Protein AF-A0A2E2U681-F1 (afdb_monomer)

Radius of gyration: 22.53 Å; Cα contacts (8 Å, |Δi|>4): 276; chains: 1; bounding box: 65×37×67 Å

Sequence (238 aa):
MAIYLSDAKTADFWTRFKYRFYPAAYVCDSIKSRITDKLESNWSLHCPHTTFLLARINGEDELLKVLENQGSQDPYTELRNLDLMRYRKILYSRVFDSIIKLITVADQDTLESLKEVKLNYKTSRLGVLVQSDGQALRTIRDKIYLVKVQRLHHRATVALKDLGKEPQFNSSIKGKFSAPINIDEELWNKTLETERSKLVQINLKRFIGELKDKTSQARTLLKVKEYTKTDTPPGTSL

pLDDT: mean 80.97, std 15.07, range [33.97, 95.19]

Solvent-accessible surface area (backbone atoms only — not comparable to full-atom values): 13399 Å² total; per-residue (Å²): 144,73,76,74,80,76,41,74,75,43,50,59,51,47,57,63,44,67,79,60,74,64,58,74,77,41,39,27,57,56,48,45,74,67,30,58,88,77,49,62,89,52,54,46,78,43,57,93,39,32,37,27,38,35,41,38,31,56,39,49,67,57,54,37,54,53,35,44,76,71,68,44,91,52,30,69,62,48,61,72,70,45,53,69,68,62,46,46,54,54,51,56,50,49,52,49,52,48,52,53,50,52,59,67,64,45,57,67,75,56,41,43,64,22,71,34,34,34,40,38,40,36,44,91,73,48,31,40,39,36,40,35,31,14,57,39,50,48,51,53,45,44,63,29,65,61,71,59,62,68,62,42,55,53,50,30,52,51,55,34,42,78,70,73,43,80,75,44,66,62,77,90,53,73,90,60,99,64,78,38,77,82,48,57,66,68,60,49,52,54,38,42,53,52,44,46,53,52,49,30,53,52,30,42,55,50,51,55,50,37,48,69,39,89,86,35,71,58,39,74,43,50,45,75,47,78,39,40,81,90,50,74,62,93,83,74,81,129

Foldseek 3Di:
DPPQVPDPVSVVVVVVCVLPPPPLQALQVVQCVQCVVVDDPQWDWDPPGSQEIEIEGACAVVQLVVCVVVVDPCSPVCLVVPDPVRNVVVQVVVLVVVLVSSLVRGDLSSLQSRQKYWYWHDYQWKIKIKIAGSVLSSVLCCLQQVDDLVVLLVQLCVVCVVVVNNFADDPVPPPDSDGGPPDDPVSSVVSSVVSSVVSSVVSVVVLVVLCVDPPHPNVVRIDMDMDGPVCDDPPPDD

Secondary structure (DSSP, 8-state):
--GGGS-HHHHHHHHHHHTT-S-TTSHHHHHHHHHGGGS-TTEEEEEEETTEEEEEEE-HHHHHHHHHHTT-S-HHHHHHH--HHHHHHHHHHHHHHHHHHHHHHS-HHHHHT-SEEEEEEE-SSEEEEEEE-HHHHHHHHHHHH---HHHHHHHHHHHHHHTT------TTSTT-----TTS-HHHHHHHHHHHHHHHHHHHHHHHHHHHH-TT-GGGGG-EEEEEETTSPPTT---

Mean predicted aligned error: 10.73 Å

Structure (mmCIF, N/CA/C/O backbone):
data_AF-A0A2E2U681-F1
#
_entry.id   AF-A0A2E2U681-F1
#
loop_
_atom_site.group_PDB
_atom_site.id
_atom_site.type_symbol
_atom_site.label_atom_id
_atom_site.label_alt_id
_atom_site.label_comp_id
_atom_site.label_asym_id
_atom_site.label_entity_id
_atom_site.label_seq_id
_atom_site.pdbx_PDB_ins_code
_atom_site.Cartn_x
_atom_site.Cartn_y
_atom_site.Cartn_z
_atom_site.occupancy
_atom_site.B_iso_or_equiv
_atom_site.auth_seq_id
_atom_site.auth_comp_id
_atom_site.auth_asym_id
_atom_site.auth_atom_id
_atom_site.pdbx_PDB_model_num
ATOM 1 N N . MET A 1 1 ? 3.169 -9.038 -42.489 1.00 37.47 1 MET A N 1
ATOM 2 C CA . MET A 1 1 ? 2.851 -7.884 -41.618 1.00 37.47 1 MET A CA 1
ATOM 3 C C . MET A 1 1 ? 3.735 -7.948 -40.369 1.00 37.47 1 MET A C 1
ATOM 5 O O . MET A 1 1 ? 3.269 -8.331 -39.312 1.00 37.47 1 MET A O 1
ATOM 9 N N . ALA A 1 2 ? 5.041 -7.685 -40.508 1.00 42.62 2 ALA A N 1
ATOM 10 C CA . ALA A 1 2 ? 6.004 -7.760 -39.393 1.00 42.62 2 ALA A CA 1
ATOM 11 C C . ALA A 1 2 ? 7.229 -6.836 -39.582 1.00 42.62 2 ALA A C 1
ATOM 13 O O . ALA A 1 2 ? 8.238 -7.002 -38.913 1.00 42.62 2 ALA A O 1
ATOM 14 N N . ILE A 1 3 ? 7.148 -5.859 -40.495 1.00 43.53 3 ILE A N 1
ATOM 15 C CA . ILE A 1 3 ? 8.265 -4.947 -40.815 1.00 43.53 3 ILE A CA 1
ATOM 16 C C . ILE A 1 3 ? 8.309 -3.750 -39.834 1.00 43.53 3 ILE A C 1
ATOM 18 O O . ILE A 1 3 ? 9.338 -3.109 -39.667 1.00 43.53 3 ILE A O 1
ATOM 22 N N . TYR A 1 4 ? 7.216 -3.484 -39.106 1.00 42.62 4 TYR A N 1
ATOM 23 C CA . TYR A 1 4 ? 7.071 -2.334 -38.194 1.00 42.62 4 TYR A CA 1
ATOM 24 C C . TYR A 1 4 ? 7.555 -2.570 -36.749 1.00 42.62 4 TYR A C 1
ATOM 26 O O . TYR A 1 4 ? 7.417 -1.679 -35.917 1.00 42.62 4 TYR A O 1
ATOM 34 N N . LEU A 1 5 ? 8.072 -3.760 -36.421 1.00 45.41 5 LEU A N 1
ATOM 35 C CA . LEU A 1 5 ? 8.603 -4.083 -35.083 1.00 45.41 5 LEU A CA 1
ATOM 36 C C . LEU A 1 5 ? 10.138 -4.044 -35.017 1.00 45.41 5 LEU A C 1
ATOM 38 O O . LEU A 1 5 ? 10.702 -4.129 -33.931 1.00 45.41 5 LEU A O 1
ATOM 42 N N . SER A 1 6 ? 10.811 -3.914 -36.161 1.00 53.06 6 SER A N 1
ATOM 43 C CA . SER A 1 6 ? 12.272 -3.982 -36.281 1.00 53.06 6 SER A CA 1
ATOM 44 C C . SER A 1 6 ? 12.966 -2.618 -36.366 1.00 53.06 6 SER A C 1
ATOM 46 O O . SER A 1 6 ? 14.191 -2.569 -36.313 1.00 53.06 6 SER A O 1
ATOM 48 N N . ASP A 1 7 ? 12.223 -1.511 -36.490 1.00 55.75 7 ASP A N 1
ATOM 49 C CA . ASP A 1 7 ? 12.799 -0.162 -36.551 1.00 55.75 7 ASP 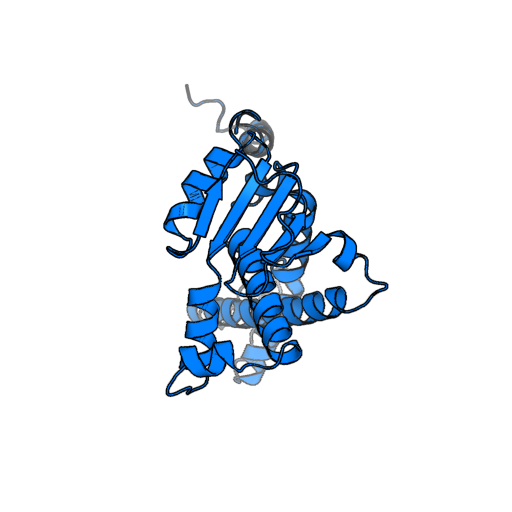A CA 1
ATOM 50 C C . ASP A 1 7 ? 12.831 0.483 -35.152 1.00 55.75 7 ASP A C 1
ATOM 52 O O . ASP A 1 7 ? 11.797 0.666 -34.495 1.00 55.75 7 ASP A O 1
ATOM 56 N N . ALA A 1 8 ? 14.030 0.858 -34.695 1.00 60.00 8 ALA A N 1
ATOM 57 C CA . ALA A 1 8 ? 14.265 1.482 -33.393 1.00 60.00 8 ALA A CA 1
ATOM 58 C C . ALA A 1 8 ? 13.453 2.777 -33.194 1.00 60.00 8 ALA A C 1
ATOM 60 O O . ALA A 1 8 ? 13.055 3.086 -32.072 1.00 60.00 8 ALA A O 1
ATOM 61 N N . LYS A 1 9 ? 13.121 3.500 -34.275 1.00 58.00 9 LYS A N 1
ATOM 62 C CA . LYS A 1 9 ? 12.275 4.706 -34.209 1.00 58.00 9 LYS A CA 1
ATOM 63 C C . LYS A 1 9 ? 10.809 4.387 -33.909 1.00 58.00 9 LYS A C 1
ATOM 65 O O . LYS A 1 9 ? 10.119 5.179 -33.269 1.00 58.00 9 LYS A O 1
ATOM 70 N N . THR A 1 10 ? 10.332 3.217 -34.335 1.00 55.06 10 THR A N 1
ATOM 71 C CA . THR A 1 10 ? 8.979 2.742 -34.015 1.00 55.06 10 THR A CA 1
ATOM 72 C C . THR A 1 10 ? 8.895 2.075 -32.649 1.00 55.06 10 THR A C 1
ATOM 74 O O . THR A 1 10 ? 7.833 2.113 -32.039 1.00 55.06 10 THR A O 1
ATOM 77 N N . ALA A 1 11 ? 9.994 1.535 -32.117 1.00 54.31 11 ALA A N 1
ATOM 78 C CA . ALA A 1 11 ? 10.019 0.985 -30.763 1.00 54.31 11 ALA A CA 1
ATOM 79 C C . ALA A 1 11 ? 9.689 2.056 -29.707 1.00 54.31 11 ALA A C 1
ATOM 81 O O . ALA A 1 11 ? 8.846 1.799 -28.853 1.00 54.31 11 ALA A O 1
ATOM 82 N N . ASP A 1 12 ? 10.255 3.265 -29.830 1.00 56.72 12 ASP A N 1
ATOM 83 C CA . ASP A 1 12 ? 9.946 4.417 -28.963 1.00 56.72 12 ASP A CA 1
ATOM 84 C C . ASP A 1 12 ? 8.518 4.952 -29.152 1.00 56.72 12 ASP A C 1
ATOM 86 O O . ASP A 1 12 ? 7.863 5.396 -28.203 1.00 56.72 12 ASP A O 1
ATOM 90 N N . PHE A 1 13 ? 8.001 4.893 -30.380 1.00 55.38 13 PHE A N 1
ATOM 91 C CA . PHE A 1 13 ? 6.603 5.205 -30.665 1.00 55.38 13 PHE A CA 1
ATOM 92 C C . PHE A 1 13 ? 5.667 4.191 -29.998 1.00 55.38 13 PHE A C 1
ATOM 94 O O . PHE A 1 13 ? 4.702 4.605 -29.366 1.00 55.38 13 PHE A O 1
ATOM 101 N N . TRP A 1 14 ? 5.966 2.890 -30.074 1.00 50.19 14 TRP A N 1
ATOM 102 C CA . TRP A 1 14 ? 5.164 1.807 -29.498 1.00 5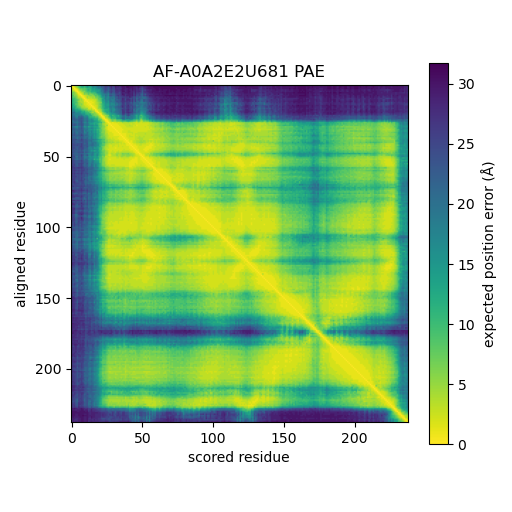0.19 14 TRP A CA 1
ATOM 103 C C . TRP A 1 14 ? 5.314 1.659 -27.987 1.00 50.19 14 TRP A C 1
ATOM 105 O O . TRP A 1 14 ? 4.335 1.290 -27.347 1.00 50.19 14 TRP A O 1
ATOM 115 N N . THR A 1 15 ? 6.460 1.977 -27.379 1.00 54.06 15 THR A N 1
ATOM 116 C CA . THR A 1 15 ? 6.534 2.146 -25.918 1.00 54.06 15 THR A CA 1
ATOM 117 C C . THR A 1 15 ? 5.633 3.299 -25.507 1.00 54.06 15 THR A C 1
ATOM 119 O O . THR A 1 15 ? 4.762 3.080 -24.674 1.00 54.06 15 THR A O 1
ATOM 122 N N . ARG A 1 16 ? 5.704 4.462 -26.176 1.00 50.75 16 ARG A N 1
ATOM 123 C CA . ARG A 1 16 ? 4.763 5.584 -25.961 1.00 50.75 16 ARG A CA 1
ATOM 124 C C . ARG A 1 16 ? 3.295 5.233 -26.265 1.00 50.75 16 ARG A C 1
ATOM 126 O O . ARG A 1 16 ? 2.406 5.781 -25.620 1.00 50.75 16 ARG A O 1
ATOM 133 N N . PHE A 1 17 ? 3.022 4.327 -27.208 1.00 44.50 17 PHE A N 1
ATOM 134 C CA . PHE A 1 17 ? 1.669 3.894 -27.590 1.00 44.50 17 PHE A CA 1
ATOM 135 C C . PHE A 1 17 ? 1.102 2.770 -26.710 1.00 44.50 17 PHE A C 1
ATOM 137 O O . PHE A 1 17 ? -0.107 2.737 -26.492 1.00 44.50 17 PHE A O 1
ATOM 144 N N . LYS A 1 18 ? 1.936 1.882 -26.150 1.00 46.94 18 LYS A N 1
ATOM 145 C CA . LYS A 1 18 ? 1.519 0.871 -25.158 1.00 46.94 18 LYS A CA 1
ATOM 146 C C . LYS A 1 18 ? 0.957 1.527 -23.898 1.00 46.94 18 LYS A C 1
ATOM 148 O O . LYS A 1 18 ? -0.005 1.009 -23.341 1.00 46.94 18 LYS A O 1
ATOM 153 N N . TYR A 1 19 ? 1.466 2.704 -23.528 1.00 43.41 19 TYR A N 1
ATOM 154 C CA . TYR A 1 19 ? 0.896 3.540 -22.465 1.00 43.41 19 TYR A CA 1
ATOM 155 C C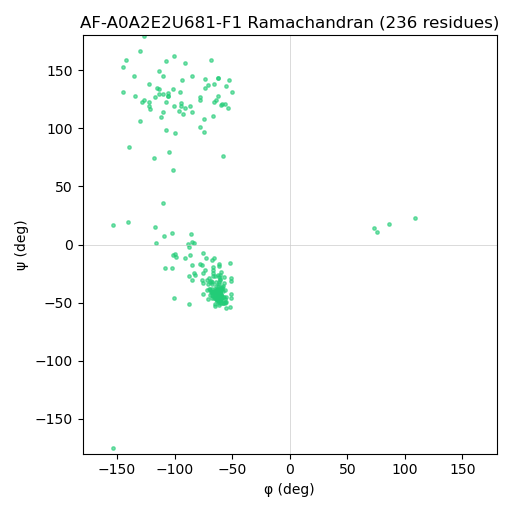 . TYR A 1 19 ? -0.511 4.095 -22.788 1.00 43.41 19 TYR A C 1
ATOM 157 O O . TYR A 1 19 ? -1.168 4.624 -21.899 1.00 43.41 19 TYR A O 1
ATOM 165 N N . ARG A 1 20 ? -1.002 4.005 -24.038 1.00 44.31 20 ARG A N 1
ATOM 166 C CA . ARG A 1 20 ? -2.196 4.733 -24.522 1.00 44.31 20 ARG A CA 1
ATOM 167 C C . ARG A 1 20 ? -3.403 3.885 -24.942 1.00 44.31 20 ARG A C 1
ATOM 169 O O . ARG A 1 20 ? -4.403 4.468 -25.349 1.00 44.31 20 ARG A O 1
ATOM 176 N N . PHE A 1 21 ? -3.363 2.556 -24.833 1.00 45.44 21 PHE A N 1
ATOM 177 C CA . PHE A 1 21 ? -4.452 1.685 -25.315 1.00 45.44 21 PHE A CA 1
ATOM 178 C C . PHE A 1 21 ? -5.279 0.994 -24.217 1.00 45.44 21 PHE A C 1
ATOM 180 O O . PHE A 1 21 ? -5.780 -0.109 -24.414 1.00 45.44 21 PHE A O 1
ATOM 187 N N . TYR A 1 22 ? -5.515 1.668 -23.090 1.00 50.78 22 TYR A N 1
ATOM 188 C CA . TYR A 1 22 ? -6.799 1.488 -22.404 1.00 50.78 22 TYR A CA 1
ATOM 189 C C . TYR A 1 22 ? -7.681 2.633 -22.878 1.00 50.78 22 TYR A C 1
ATOM 191 O O . TYR A 1 22 ? -7.342 3.787 -22.602 1.00 50.78 22 TYR A O 1
ATOM 199 N N . PRO A 1 23 ? -8.777 2.376 -23.615 1.00 52.78 23 PRO A N 1
ATOM 200 C CA . PRO A 1 23 ? -9.735 3.431 -23.891 1.00 52.78 23 PRO A CA 1
ATOM 201 C C . PRO A 1 23 ? -10.075 4.086 -22.551 1.00 52.78 23 PRO A C 1
ATOM 203 O O . PRO A 1 23 ? -10.383 3.376 -21.592 1.00 52.78 23 PRO A O 1
ATOM 206 N N . ALA A 1 24 ? -10.033 5.419 -22.466 1.00 52.66 24 ALA A N 1
ATOM 207 C CA . ALA A 1 24 ? -10.410 6.157 -21.251 1.00 52.66 24 ALA A CA 1
ATOM 208 C C . ALA A 1 24 ? -11.806 5.749 -20.713 1.00 52.66 24 ALA A C 1
ATOM 210 O O . ALA A 1 24 ? -12.150 6.008 -19.559 1.00 52.66 24 ALA A O 1
ATOM 211 N N . ALA A 1 25 ? -12.593 5.072 -21.556 1.00 55.62 25 ALA A N 1
ATOM 212 C CA . ALA A 1 25 ? -13.857 4.427 -21.258 1.00 55.62 25 ALA A CA 1
ATOM 213 C C . ALA A 1 25 ? -13.791 3.193 -20.322 1.00 55.62 25 ALA A C 1
ATOM 215 O O . ALA A 1 25 ? -14.839 2.810 -19.827 1.00 55.62 25 ALA A O 1
ATOM 216 N N . TYR A 1 26 ? -12.630 2.585 -20.024 1.00 66.50 26 TYR A N 1
ATOM 217 C CA . TYR A 1 26 ? -12.568 1.335 -19.226 1.00 66.50 26 TYR A CA 1
ATOM 218 C C . TYR A 1 26 ? -11.413 1.258 -18.210 1.00 66.50 26 TYR A C 1
ATOM 220 O O . TYR A 1 26 ? -11.037 0.170 -17.773 1.00 66.50 26 TYR A O 1
ATOM 228 N N . VAL A 1 27 ? -10.821 2.393 -17.823 1.00 82.06 27 VAL A N 1
ATOM 229 C CA . VAL A 1 27 ? -9.646 2.422 -16.927 1.00 82.06 27 VAL A CA 1
ATOM 230 C C . VAL A 1 27 ? -9.941 1.740 -15.586 1.00 82.06 27 VAL A C 1
ATOM 232 O O . VAL A 1 27 ? -9.199 0.850 -15.175 1.00 82.06 27 VAL A O 1
ATOM 235 N N . CYS A 1 28 ? -11.043 2.104 -14.925 1.00 85.12 28 CYS A N 1
ATOM 236 C CA . CYS A 1 28 ? -11.418 1.531 -13.635 1.00 85.12 28 CYS A CA 1
ATOM 237 C C . CYS A 1 28 ? -11.725 0.032 -13.727 1.00 85.12 28 CYS A C 1
ATOM 239 O O . CYS A 1 28 ? -11.221 -0.739 -12.911 1.00 85.12 28 CYS A O 1
ATOM 241 N N . ASP A 1 29 ? -12.493 -0.397 -14.732 1.00 85.12 29 ASP A N 1
ATOM 242 C CA . ASP A 1 29 ? -12.855 -1.809 -14.895 1.00 85.12 29 ASP A CA 1
ATOM 243 C C . ASP A 1 29 ? -11.633 -2.682 -15.185 1.00 85.12 29 ASP A C 1
ATOM 245 O O . ASP A 1 29 ? -11.508 -3.770 -14.625 1.00 85.12 29 ASP A O 1
ATOM 249 N N . SER A 1 30 ? -10.685 -2.177 -15.982 1.00 84.12 30 SER A N 1
ATOM 250 C CA . SER A 1 30 ? -9.407 -2.851 -16.234 1.00 84.12 30 SER A CA 1
ATOM 251 C C . SER A 1 30 ? -8.562 -2.983 -14.964 1.00 84.12 30 SER A C 1
ATOM 253 O O . SER A 1 30 ? -7.917 -4.010 -14.747 1.00 84.12 30 SER A O 1
ATOM 255 N N . ILE A 1 31 ? -8.552 -1.965 -14.098 1.00 86.06 31 ILE A N 1
ATOM 256 C CA . ILE A 1 31 ? -7.869 -2.057 -12.801 1.00 86.06 31 ILE A CA 1
ATOM 257 C C . ILE A 1 31 ? -8.561 -3.105 -11.938 1.00 86.06 31 ILE A C 1
ATOM 259 O O . ILE A 1 31 ? -7.900 -4.025 -11.458 1.00 86.06 31 ILE A O 1
ATOM 263 N N . LYS A 1 32 ? -9.886 -3.002 -11.790 1.00 89.81 32 LYS A N 1
ATOM 264 C CA . LYS A 1 32 ? -10.705 -3.931 -11.010 1.00 89.81 32 LYS A CA 1
ATOM 265 C C . LYS A 1 32 ? -10.446 -5.378 -11.428 1.00 89.81 32 LYS A C 1
ATOM 267 O O . LYS A 1 32 ? -10.053 -6.176 -10.584 1.00 89.81 32 LYS A O 1
ATOM 272 N N . SER A 1 33 ? -10.560 -5.698 -12.717 1.00 86.38 33 SER A N 1
ATOM 273 C CA . SER A 1 33 ? -10.393 -7.067 -13.220 1.00 86.38 33 SER A CA 1
ATOM 274 C C . SER A 1 33 ? -9.006 -7.657 -12.945 1.00 86.38 33 SER A C 1
ATOM 276 O O . SER A 1 33 ? -8.865 -8.869 -12.861 1.00 86.38 33 SER A O 1
ATOM 278 N N . ARG A 1 34 ? -7.968 -6.824 -12.807 1.00 85.00 34 ARG A N 1
ATOM 279 C CA . ARG A 1 34 ? -6.584 -7.273 -12.566 1.00 85.00 34 ARG A CA 1
ATOM 280 C C . ARG A 1 34 ? -6.238 -7.471 -11.104 1.00 85.00 34 ARG A C 1
ATOM 282 O O . ARG A 1 34 ? -5.277 -8.184 -10.802 1.00 85.00 34 ARG A O 1
ATOM 289 N N . ILE A 1 35 ? -6.923 -6.752 -10.221 1.00 90.25 35 ILE A N 1
ATOM 290 C CA . ILE A 1 35 ? -6.568 -6.717 -8.805 1.00 90.25 35 ILE A CA 1
ATOM 291 C C . ILE A 1 35 ? -7.566 -7.462 -7.930 1.00 90.25 35 ILE A C 1
ATOM 293 O O . ILE A 1 35 ? -7.171 -7.849 -6.840 1.00 90.25 35 ILE A O 1
ATOM 297 N N . THR A 1 36 ? -8.805 -7.701 -8.381 1.00 89.94 36 THR A N 1
ATOM 298 C CA . THR A 1 36 ? -9.833 -8.389 -7.581 1.00 89.94 36 THR A CA 1
ATOM 299 C C . THR A 1 36 ? -9.330 -9.712 -7.004 1.00 89.94 36 THR A C 1
ATOM 301 O O . THR A 1 36 ? -9.441 -9.906 -5.800 1.00 89.94 36 THR A O 1
ATOM 304 N N . ASP A 1 37 ? -8.663 -10.547 -7.802 1.00 89.06 37 ASP A N 1
ATOM 305 C CA . ASP A 1 37 ? -8.160 -11.854 -7.342 1.00 89.06 37 ASP A CA 1
ATOM 306 C C . ASP A 1 37 ? -6.946 -11.757 -6.397 1.00 89.06 37 ASP A C 1
ATOM 308 O O . ASP A 1 37 ? -6.537 -12.740 -5.785 1.00 89.06 37 ASP A O 1
ATOM 312 N N . LYS A 1 38 ? -6.340 -10.569 -6.277 1.00 90.38 38 LYS A N 1
ATOM 313 C CA . LYS A 1 38 ? -5.187 -10.290 -5.400 1.00 90.38 38 LYS A CA 1
ATOM 314 C C . LYS A 1 38 ? -5.600 -9.628 -4.081 1.00 90.38 38 LYS A C 1
ATOM 316 O O . LYS A 1 38 ? -4.764 -9.441 -3.189 1.00 90.38 38 LYS A O 1
ATOM 321 N N . LEU A 1 39 ? -6.855 -9.200 -3.976 1.00 89.81 39 LEU A N 1
ATOM 322 C CA . LEU A 1 39 ? -7.408 -8.561 -2.787 1.00 89.81 39 LEU A CA 1
ATOM 323 C C . LEU A 1 39 ? -8.029 -9.608 -1.859 1.00 89.81 39 LEU A C 1
ATOM 325 O O . LEU A 1 39 ? -8.375 -10.707 -2.281 1.00 89.81 39 LEU A O 1
ATOM 329 N N . GLU A 1 40 ? -8.130 -9.285 -0.570 1.00 89.12 40 GLU A N 1
ATOM 330 C CA . GLU A 1 40 ? -8.842 -10.149 0.368 1.00 89.12 40 GLU A CA 1
ATOM 331 C C . GLU A 1 40 ? -10.353 -10.157 0.079 1.00 89.12 40 GLU A C 1
ATOM 333 O O . GLU A 1 40 ? -10.914 -9.218 -0.486 1.00 89.12 40 GLU A O 1
ATOM 338 N N . SER A 1 41 ? -11.040 -11.199 0.548 1.00 88.62 41 SER A N 1
ATOM 339 C CA . SER A 1 41 ? -12.485 -11.388 0.360 1.00 88.62 41 SER A CA 1
ATOM 340 C C . SER A 1 41 ? -13.363 -10.292 0.979 1.00 88.62 41 SER A C 1
ATOM 342 O O . SER A 1 41 ? -14.529 -10.167 0.618 1.00 88.62 41 SER A O 1
ATOM 344 N N . ASN A 1 42 ? -12.836 -9.498 1.913 1.00 90.25 42 ASN A N 1
ATOM 345 C CA . ASN A 1 42 ? -13.540 -8.373 2.533 1.00 90.25 42 ASN A CA 1
ATOM 346 C C . ASN A 1 42 ? -13.473 -7.077 1.698 1.00 90.25 42 ASN A C 1
ATOM 348 O O . ASN A 1 42 ? -14.021 -6.052 2.116 1.00 90.25 42 ASN A O 1
ATOM 352 N N . TRP A 1 43 ? -12.825 -7.107 0.529 1.00 93.56 43 TRP A N 1
ATOM 353 C CA . TRP A 1 43 ? -12.783 -5.995 -0.415 1.00 93.56 43 TRP A CA 1
ATOM 354 C C . TRP A 1 43 ? -13.888 -6.108 -1.461 1.00 93.56 43 TRP A C 1
ATOM 356 O O . TRP A 1 43 ? -14.172 -7.169 -2.006 1.00 93.56 43 TRP A O 1
ATOM 366 N N . SER A 1 44 ? -14.464 -4.967 -1.822 1.00 92.62 44 SER A N 1
ATOM 367 C CA . SER A 1 44 ? -15.346 -4.838 -2.979 1.00 92.62 44 SER A CA 1
ATOM 368 C C . SER A 1 44 ? -14.974 -3.599 -3.780 1.00 92.62 44 SER A C 1
ATOM 370 O O . SER A 1 44 ? -14.836 -2.498 -3.246 1.00 92.62 44 SER A O 1
ATOM 372 N N . LEU A 1 45 ? -14.774 -3.789 -5.083 1.00 92.31 45 LEU A N 1
ATOM 373 C CA . LEU A 1 45 ? -14.397 -2.723 -6.003 1.00 92.31 45 LEU A CA 1
ATOM 374 C C . LEU A 1 45 ? -15.586 -2.331 -6.875 1.00 92.31 45 LEU A C 1
ATOM 376 O O . LEU A 1 45 ? -16.196 -3.168 -7.553 1.00 92.31 45 LEU A O 1
ATOM 380 N N . HIS A 1 46 ? -15.877 -1.039 -6.893 1.00 90.19 46 HIS A N 1
ATOM 381 C CA . HIS A 1 46 ? -16.936 -0.441 -7.685 1.00 90.19 46 HIS A CA 1
ATOM 382 C C . HIS A 1 46 ? -16.357 0.624 -8.612 1.00 90.19 46 HIS A C 1
ATOM 384 O O . HIS A 1 46 ? -15.538 1.441 -8.192 1.00 90.19 46 HIS A O 1
ATOM 390 N N . CYS A 1 47 ? -16.848 0.638 -9.847 1.00 88.50 47 CYS A N 1
ATOM 391 C CA . CYS A 1 47 ? -16.505 1.627 -10.862 1.00 88.50 47 CYS A CA 1
ATOM 392 C C . CYS A 1 47 ? -17.758 2.416 -11.281 1.00 88.50 47 CYS A C 1
ATOM 394 O O . CYS A 1 47 ? -18.295 2.165 -12.354 1.00 88.50 47 CYS A O 1
ATOM 396 N N . PRO A 1 48 ? -18.268 3.344 -10.443 1.00 82.75 48 PRO A N 1
ATOM 397 C CA . PRO A 1 48 ? -19.365 4.247 -10.812 1.00 82.75 48 PRO A CA 1
ATOM 398 C C . PRO A 1 48 ? -19.151 4.990 -12.134 1.00 82.75 48 PRO A C 1
ATOM 400 O O . PRO A 1 48 ? -20.109 5.303 -12.832 1.00 82.75 48 PRO A O 1
ATOM 403 N N . HIS A 1 49 ? -17.893 5.282 -12.469 1.00 80.94 49 HIS A N 1
ATOM 404 C CA . HIS A 1 49 ? -17.487 5.835 -13.753 1.00 80.94 49 HIS A CA 1
ATOM 405 C C . HIS A 1 49 ? -16.156 5.209 -14.176 1.00 80.94 49 HIS A C 1
ATOM 407 O O . HIS A 1 49 ? -15.353 4.772 -13.354 1.00 80.94 49 HIS A O 1
ATOM 413 N N . THR A 1 50 ? -15.877 5.265 -15.470 1.00 83.94 50 THR A N 1
ATOM 414 C CA . THR A 1 50 ? -14.666 4.767 -16.133 1.00 83.94 50 THR A CA 1
ATOM 415 C C . THR A 1 50 ? -13.339 5.234 -15.515 1.00 83.94 50 THR A C 1
ATOM 417 O O . THR A 1 50 ? -12.357 4.506 -15.595 1.00 83.94 50 THR A O 1
ATOM 420 N N . THR A 1 51 ? -13.287 6.412 -14.876 1.00 86.75 51 THR A N 1
ATOM 421 C CA . THR A 1 51 ? -12.083 6.980 -14.232 1.00 86.75 51 THR A CA 1
ATOM 422 C C . THR A 1 51 ? -12.236 7.154 -12.719 1.00 86.75 51 THR A C 1
ATOM 424 O O . THR A 1 51 ? -11.470 7.907 -12.114 1.00 86.75 51 THR A O 1
ATOM 427 N N . PHE A 1 52 ? -13.247 6.520 -12.121 1.00 88.19 52 PHE A N 1
ATOM 428 C CA . PHE A 1 52 ? -13.548 6.603 -10.697 1.00 88.19 52 PHE A CA 1
ATOM 429 C C . PHE A 1 52 ? -13.500 5.206 -10.090 1.00 88.19 52 PHE A C 1
ATOM 431 O O . PHE A 1 52 ? -14.329 4.363 -10.429 1.00 88.19 52 PHE A O 1
ATOM 438 N N . LEU A 1 53 ? -12.576 4.984 -9.158 1.00 92.38 53 LEU A N 1
ATOM 439 C CA . LEU A 1 53 ? -12.463 3.727 -8.423 1.00 92.38 53 LEU A CA 1
ATOM 440 C C . LEU A 1 53 ? -12.928 3.912 -6.981 1.00 92.38 53 LEU A C 1
ATOM 442 O O . LEU A 1 53 ? -12.365 4.714 -6.239 1.00 92.38 53 LEU A O 1
ATOM 446 N N . LEU A 1 54 ? -13.912 3.120 -6.563 1.00 92.56 54 LEU A N 1
ATOM 447 C CA . LEU A 1 54 ? -14.322 2.998 -5.169 1.00 92.56 54 LEU A CA 1
ATOM 448 C C . LEU A 1 54 ? -13.972 1.612 -4.639 1.00 92.56 54 LEU A C 1
ATOM 450 O O . LEU A 1 54 ? -14.616 0.625 -4.984 1.00 92.56 54 LEU A O 1
ATOM 454 N N . ALA A 1 55 ? -12.984 1.560 -3.754 1.00 93.69 55 ALA A N 1
ATOM 455 C CA . ALA A 1 55 ? -12.678 0.388 -2.952 1.00 93.69 55 ALA A CA 1
ATOM 456 C C . ALA A 1 55 ? -13.449 0.470 -1.633 1.00 93.69 55 ALA A C 1
ATOM 458 O O . ALA A 1 55 ? -13.253 1.400 -0.853 1.00 93.69 55 ALA A O 1
ATOM 459 N N . ARG A 1 56 ? -14.343 -0.481 -1.373 1.00 94.12 56 ARG A N 1
ATOM 460 C CA . ARG A 1 56 ? -15.027 -0.631 -0.086 1.00 94.12 56 ARG A CA 1
ATOM 461 C C . ARG A 1 56 ? -14.425 -1.823 0.640 1.00 94.12 56 ARG A C 1
ATOM 463 O O . ARG A 1 56 ? -14.316 -2.900 0.062 1.00 94.12 56 ARG A O 1
ATOM 470 N N . ILE A 1 57 ? -14.059 -1.624 1.896 1.00 93.50 57 ILE A N 1
ATOM 471 C CA . ILE A 1 57 ? -13.411 -2.636 2.726 1.00 93.50 57 ILE A CA 1
ATOM 472 C C . ILE A 1 57 ? -14.279 -2.838 3.957 1.00 93.50 57 ILE A C 1
ATOM 474 O O . ILE A 1 57 ? -14.565 -1.877 4.681 1.00 93.50 57 ILE A O 1
ATOM 478 N N . ASN A 1 58 ? -14.713 -4.078 4.184 1.00 92.06 58 ASN A N 1
ATOM 479 C CA . ASN A 1 58 ? -15.285 -4.456 5.468 1.00 92.06 58 ASN A CA 1
ATOM 480 C C . ASN A 1 58 ? -14.139 -4.665 6.461 1.00 92.06 58 ASN A C 1
ATOM 482 O O . ASN A 1 58 ? -13.433 -5.670 6.434 1.00 92.06 58 ASN A O 1
ATOM 486 N N . GLY A 1 59 ? -13.930 -3.659 7.295 1.00 89.31 59 GLY A N 1
ATOM 487 C CA . GLY A 1 59 ? -12.786 -3.560 8.178 1.00 89.31 59 GLY A CA 1
ATOM 488 C C . GLY A 1 59 ? -12.941 -4.260 9.519 1.00 89.31 59 GLY A C 1
ATOM 489 O O . GLY A 1 59 ? -11.961 -4.325 10.257 1.00 89.31 59 GLY A O 1
ATOM 490 N N . GLU A 1 60 ? -14.141 -4.740 9.860 1.00 89.25 60 GLU A N 1
ATOM 491 C CA . GLU A 1 60 ? -14.394 -5.392 11.151 1.00 89.25 60 GLU A CA 1
ATOM 492 C C . GLU A 1 60 ? -13.537 -6.656 11.298 1.00 89.25 60 GLU A C 1
ATOM 494 O O . GLU A 1 60 ? -12.805 -6.799 12.276 1.00 89.25 60 GLU A O 1
ATOM 499 N N . ASP A 1 61 ? -13.541 -7.507 10.269 1.00 85.38 61 ASP A N 1
ATOM 500 C CA . ASP A 1 61 ? -12.795 -8.769 10.242 1.00 85.38 61 ASP A CA 1
ATOM 501 C C . ASP A 1 61 ? -11.281 -8.536 10.340 1.00 85.38 61 ASP A C 1
ATOM 503 O O . ASP A 1 61 ? -10.555 -9.297 10.976 1.00 85.38 61 ASP A O 1
ATOM 507 N N . GLU A 1 62 ? -10.785 -7.457 9.733 1.00 87.12 62 GLU A N 1
ATOM 508 C CA . GLU A 1 62 ? -9.376 -7.080 9.831 1.00 87.12 62 GLU A CA 1
ATOM 509 C C . GLU A 1 62 ? -9.003 -6.630 11.240 1.00 87.12 62 GLU A C 1
ATOM 511 O O . GLU A 1 62 ? -7.938 -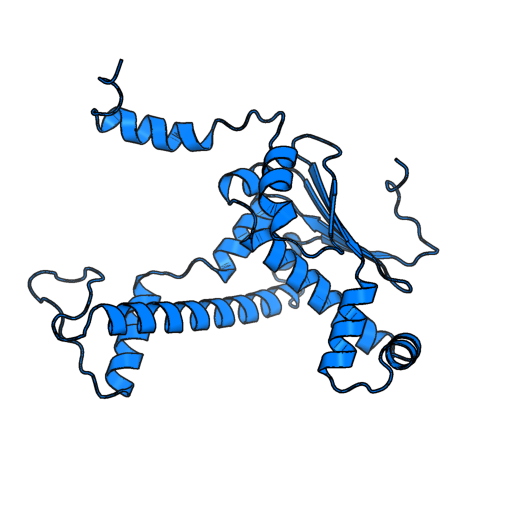7.000 11.730 1.00 87.12 62 GLU A O 1
ATOM 516 N N . LEU A 1 63 ? -9.863 -5.860 11.914 1.00 89.19 63 LEU A N 1
ATOM 517 C CA . LEU A 1 63 ? -9.612 -5.436 13.291 1.00 89.19 63 LEU A CA 1
ATOM 518 C C . LEU A 1 63 ? -9.599 -6.625 14.255 1.00 89.19 63 LEU A C 1
ATOM 520 O O . LEU A 1 63 ? -8.727 -6.681 15.122 1.00 89.19 63 LEU A O 1
ATOM 524 N N . LEU A 1 64 ? -10.504 -7.588 14.070 1.00 88.62 64 LEU A N 1
ATOM 525 C CA . LEU A 1 64 ? -10.535 -8.820 14.859 1.00 88.62 64 LEU A CA 1
ATOM 526 C C . LEU A 1 64 ? -9.237 -9.618 14.691 1.00 88.62 64 LEU A C 1
ATOM 528 O O . LEU A 1 64 ? -8.583 -9.924 15.687 1.00 88.62 64 LEU A O 1
ATOM 532 N N . LYS A 1 65 ? -8.774 -9.816 13.449 1.00 88.75 65 LYS A N 1
ATOM 533 C CA . LYS A 1 65 ? -7.486 -10.475 13.162 1.00 88.75 65 LYS A CA 1
ATOM 534 C C . LYS A 1 65 ? -6.295 -9.783 13.825 1.00 88.75 65 LYS A C 1
ATOM 536 O O . LYS A 1 65 ? -5.316 -10.434 14.182 1.00 88.75 65 LYS A O 1
ATOM 541 N N . VAL A 1 66 ? -6.314 -8.456 13.976 1.00 87.75 66 VAL A N 1
ATOM 542 C CA . VAL A 1 66 ? -5.241 -7.753 14.703 1.00 87.75 66 VAL A CA 1
ATOM 543 C C . VAL A 1 66 ? -5.221 -8.145 16.170 1.00 87.75 66 VAL A C 1
ATOM 545 O O . VAL A 1 66 ? -4.141 -8.369 16.710 1.00 87.75 66 VAL A O 1
ATOM 548 N N . LEU A 1 67 ? -6.389 -8.192 16.805 1.00 87.25 67 LEU A N 1
ATOM 549 C CA . LEU A 1 67 ? -6.508 -8.522 18.221 1.00 87.25 67 LEU A CA 1
ATOM 550 C C . LEU A 1 67 ? -6.148 -9.989 18.475 1.00 87.25 67 LEU A C 1
ATOM 552 O O . LEU A 1 67 ? -5.399 -10.272 19.406 1.00 87.25 67 LEU A O 1
ATOM 556 N N . GLU A 1 68 ? -6.565 -10.897 17.592 1.00 88.56 68 GLU A N 1
ATOM 557 C CA . GLU A 1 68 ? -6.154 -12.309 17.616 1.00 88.56 68 GLU A CA 1
ATOM 558 C C . GLU A 1 68 ? -4.627 -12.449 17.570 1.00 88.56 68 GLU A C 1
ATOM 560 O O . GLU A 1 68 ? -4.023 -13.084 18.431 1.00 88.56 68 GLU A O 1
ATOM 565 N N . ASN A 1 69 ? -3.972 -11.768 16.625 1.00 89.19 69 ASN A N 1
ATOM 566 C CA . ASN A 1 69 ? -2.511 -11.783 16.501 1.00 89.19 69 ASN A CA 1
ATOM 567 C C . ASN A 1 69 ? -1.784 -11.117 17.683 1.00 89.19 69 ASN A C 1
ATOM 569 O O . ASN A 1 69 ? -0.592 -11.343 17.880 1.00 89.19 69 ASN A O 1
ATOM 573 N N . GLN A 1 70 ? -2.477 -10.284 18.465 1.00 87.81 70 GLN A N 1
ATOM 574 C CA . GLN A 1 70 ? -1.959 -9.696 19.704 1.00 87.81 70 GLN A CA 1
ATOM 575 C C . GLN A 1 70 ? -2.145 -10.616 20.921 1.00 87.81 70 GLN A C 1
ATOM 577 O O . GLN A 1 70 ? -1.757 -10.234 22.024 1.00 87.81 70 GLN A O 1
ATOM 582 N N . GLY A 1 71 ? -2.690 -11.822 20.729 1.00 86.94 71 GLY A N 1
ATOM 583 C CA . GLY A 1 71 ? -2.903 -12.808 21.787 1.00 86.94 71 GLY A CA 1
ATOM 584 C C . GLY A 1 71 ? -4.221 -12.633 22.540 1.00 86.94 71 GLY A C 1
ATOM 585 O O . GLY A 1 71 ? -4.361 -13.170 23.640 1.00 86.94 71 GLY A O 1
ATOM 586 N N . SER A 1 72 ? -5.179 -11.885 21.980 1.00 86.12 72 SER A N 1
ATOM 587 C CA . SER A 1 72 ? -6.509 -11.763 22.573 1.00 86.12 72 SER A CA 1
ATOM 588 C C . SER A 1 72 ? -7.220 -13.116 22.569 1.00 86.12 72 SER A C 1
ATOM 590 O O . SER A 1 72 ? -7.373 -13.741 21.522 1.00 86.12 72 SER A O 1
ATOM 592 N N . GLN A 1 73 ? -7.661 -13.559 23.747 1.00 86.44 73 GLN A N 1
ATOM 593 C CA . GLN A 1 73 ? -8.456 -14.783 23.907 1.00 86.44 73 GLN A CA 1
ATOM 594 C C . GLN A 1 73 ? -9.912 -14.583 23.456 1.00 86.44 73 GLN A C 1
ATOM 596 O O . GLN A 1 73 ? -10.577 -15.541 23.075 1.00 86.44 73 GLN A O 1
ATOM 601 N N . ASP A 1 74 ? -10.399 -13.337 23.485 1.00 89.12 74 ASP A N 1
ATOM 602 C CA . ASP A 1 74 ? -11.729 -12.948 23.010 1.00 89.12 74 ASP A CA 1
ATOM 603 C C . ASP A 1 74 ? -11.650 -11.602 22.258 1.00 89.12 74 ASP A C 1
ATOM 605 O O . ASP A 1 74 ? -11.900 -10.529 22.830 1.00 89.12 74 ASP A O 1
ATOM 609 N N . PRO A 1 75 ? -11.299 -11.638 20.958 1.00 87.19 75 PRO A N 1
ATOM 610 C CA . PRO A 1 75 ? -11.112 -10.437 20.150 1.00 87.19 75 PRO A CA 1
ATOM 611 C C . PRO A 1 75 ? -12.413 -9.645 19.966 1.00 87.19 75 PRO A C 1
ATOM 613 O O . PRO A 1 75 ? -12.365 -8.425 19.806 1.00 87.19 75 PRO A O 1
ATOM 616 N N . TYR A 1 76 ? -13.580 -10.295 20.019 1.00 85.94 76 TYR A N 1
ATOM 617 C CA . TYR A 1 76 ? -14.872 -9.629 19.845 1.00 85.94 76 TYR A CA 1
ATOM 618 C C . TYR A 1 76 ? -15.209 -8.744 21.041 1.00 85.94 76 TYR A C 1
ATOM 620 O O . TYR A 1 76 ? -15.594 -7.580 20.872 1.00 85.94 76 TYR A O 1
ATOM 628 N N . THR A 1 77 ? -15.048 -9.276 22.251 1.00 86.06 77 THR A N 1
ATOM 629 C CA . THR A 1 77 ? -15.277 -8.510 23.478 1.00 86.06 77 THR A CA 1
ATOM 630 C C . THR A 1 77 ? -14.226 -7.415 23.639 1.00 86.06 77 THR A C 1
ATOM 632 O O . THR A 1 77 ? -14.575 -6.276 23.968 1.00 86.06 77 THR A O 1
ATOM 635 N N . GLU A 1 78 ? -12.956 -7.703 23.331 1.00 87.88 78 GLU A N 1
ATOM 636 C CA . GLU A 1 78 ? -11.896 -6.691 23.377 1.00 87.88 78 GLU A CA 1
ATOM 637 C C . GLU A 1 78 ? -12.150 -5.552 22.378 1.00 87.88 78 GLU A C 1
ATOM 639 O O . GLU A 1 78 ? -12.014 -4.385 22.742 1.00 87.88 78 GLU A O 1
ATOM 644 N N . LEU A 1 79 ? -12.603 -5.843 21.152 1.00 86.94 79 LEU A N 1
ATOM 645 C CA . LEU A 1 79 ? -12.912 -4.813 20.153 1.00 86.94 79 LEU A CA 1
ATOM 646 C C . LEU A 1 79 ? -14.047 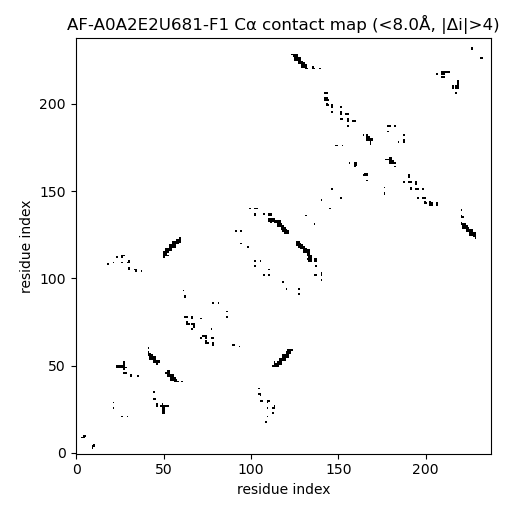-3.876 20.598 1.00 86.94 79 LEU A C 1
ATOM 648 O O . LEU A 1 79 ? -13.991 -2.661 20.362 1.00 86.94 79 LEU A O 1
ATOM 652 N N . ARG A 1 80 ? -15.080 -4.426 21.251 1.00 85.06 80 ARG A N 1
ATOM 653 C CA . ARG A 1 80 ? -16.213 -3.649 21.785 1.00 85.06 80 ARG A CA 1
ATOM 654 C C . ARG A 1 80 ? -15.789 -2.728 22.920 1.00 85.06 80 ARG A C 1
ATOM 656 O O . ARG A 1 80 ? -16.199 -1.569 22.941 1.00 85.06 80 ARG A O 1
ATOM 663 N N . ASN A 1 81 ? -14.939 -3.232 23.809 1.00 86.88 81 ASN A N 1
ATOM 664 C CA . ASN A 1 81 ? -14.464 -2.506 24.986 1.00 86.88 81 ASN A CA 1
ATOM 665 C C . ASN A 1 81 ? -13.220 -1.654 24.705 1.00 86.88 81 ASN A C 1
ATOM 667 O O . ASN A 1 81 ? -12.739 -0.947 25.591 1.00 86.88 81 ASN A O 1
ATOM 671 N N . LEU A 1 82 ? -12.693 -1.701 23.478 1.00 87.69 82 LEU A N 1
ATOM 672 C CA . LEU A 1 82 ? -11.513 -0.948 23.098 1.00 87.69 82 LEU A CA 1
ATOM 673 C C . LEU A 1 82 ? -11.778 0.557 23.222 1.00 87.69 82 LEU A C 1
ATOM 675 O O . LEU A 1 82 ? -12.726 1.093 22.626 1.00 87.69 82 LEU A O 1
ATOM 679 N N . ASP A 1 83 ? -10.889 1.233 23.948 1.00 88.44 83 ASP A N 1
ATOM 680 C CA . ASP A 1 83 ? -10.854 2.689 24.032 1.00 88.44 83 ASP A CA 1
ATOM 681 C C . ASP A 1 83 ? -10.811 3.319 22.627 1.00 88.44 83 ASP A C 1
ATOM 683 O O . ASP A 1 83 ? -10.138 2.820 21.717 1.00 88.44 83 ASP A O 1
ATOM 687 N N . LEU A 1 84 ? -11.524 4.436 22.449 1.00 85.44 84 LEU A N 1
ATOM 688 C CA . LEU A 1 84 ? -11.691 5.096 21.153 1.00 85.44 84 LEU A CA 1
ATOM 689 C C . LEU A 1 84 ? -10.354 5.516 20.520 1.00 85.44 84 LEU A C 1
ATOM 691 O O . LEU A 1 84 ? -10.194 5.418 19.303 1.00 85.44 84 LEU A O 1
ATOM 695 N N . MET A 1 85 ? -9.378 5.960 21.317 1.00 85.88 85 MET A N 1
ATOM 696 C CA . MET A 1 85 ? -8.056 6.354 20.823 1.00 85.88 85 MET A CA 1
ATOM 697 C C . MET A 1 85 ? -7.265 5.147 20.331 1.00 85.88 85 MET A C 1
ATOM 699 O O . MET A 1 85 ? -6.657 5.202 19.255 1.00 85.88 85 MET A O 1
ATOM 703 N N . ARG A 1 86 ? -7.295 4.035 21.078 1.00 87.19 86 ARG A N 1
ATOM 704 C CA . ARG A 1 86 ? -6.654 2.783 20.647 1.00 87.19 86 ARG A CA 1
ATOM 705 C C . ARG A 1 86 ? -7.336 2.240 19.390 1.00 87.19 86 ARG A C 1
ATOM 707 O O . ARG A 1 86 ? -6.642 1.847 18.455 1.00 87.19 86 ARG A O 1
ATOM 714 N N . TYR A 1 87 ? -8.663 2.316 19.329 1.00 87.62 87 TYR A N 1
ATOM 715 C CA . TYR A 1 87 ? -9.460 1.884 18.183 1.00 87.62 87 TYR A CA 1
ATOM 716 C C . TYR A 1 87 ? -9.105 2.670 16.923 1.00 87.62 87 TYR A C 1
ATOM 718 O O . TYR A 1 87 ? -8.728 2.080 15.912 1.00 87.62 87 TYR A O 1
ATOM 726 N N . ARG A 1 88 ? -9.115 4.008 17.008 1.00 88.31 88 ARG A N 1
ATOM 727 C CA . ARG A 1 88 ? -8.691 4.891 15.914 1.00 88.31 88 ARG A CA 1
ATOM 728 C C . ARG A 1 88 ? -7.274 4.567 15.460 1.00 88.31 88 ARG A C 1
ATOM 730 O O . ARG A 1 88 ? -7.035 4.450 14.265 1.00 88.31 88 ARG A O 1
ATOM 737 N N . LYS A 1 89 ? -6.330 4.374 16.384 1.00 88.00 89 LYS A N 1
ATOM 738 C CA . LYS A 1 89 ? -4.941 4.054 16.027 1.00 88.00 89 LYS A CA 1
ATOM 739 C C . LYS A 1 89 ? -4.841 2.786 15.172 1.00 88.00 89 LYS A C 1
ATOM 741 O O . LYS A 1 89 ? -4.124 2.802 14.173 1.00 88.00 89 LYS A O 1
ATOM 746 N N . ILE A 1 90 ? -5.549 1.717 15.542 1.00 89.44 90 ILE A N 1
ATOM 747 C CA . ILE A 1 90 ? -5.564 0.472 14.759 1.00 89.44 90 ILE A CA 1
ATOM 748 C C . ILE A 1 90 ? -6.267 0.707 13.415 1.00 89.44 90 ILE A C 1
ATOM 750 O O . ILE A 1 90 ? -5.715 0.361 12.374 1.00 89.44 90 ILE A O 1
ATOM 754 N N . LEU A 1 91 ? -7.427 1.368 13.428 1.00 90.56 91 LEU A N 1
ATOM 755 C CA . LEU A 1 91 ? -8.219 1.687 12.240 1.00 90.56 91 LEU A CA 1
ATOM 756 C C . LEU A 1 91 ? -7.412 2.463 11.189 1.00 90.56 91 LEU A C 1
ATOM 758 O O . LEU A 1 91 ? -7.295 2.019 10.053 1.00 90.56 91 LEU A O 1
ATOM 762 N N . TYR A 1 92 ? -6.799 3.590 11.565 1.00 89.44 92 TYR A N 1
ATOM 763 C CA . TYR A 1 92 ? -5.994 4.404 10.648 1.00 89.44 92 TYR A CA 1
ATOM 764 C C . TYR A 1 92 ? -4.751 3.663 10.145 1.00 89.44 92 TYR A C 1
ATOM 766 O O . TYR A 1 92 ? -4.347 3.871 9.002 1.00 89.44 92 TYR A O 1
ATOM 774 N N . SER A 1 93 ? -4.162 2.782 10.963 1.00 89.44 93 SER A N 1
ATOM 775 C CA . SER A 1 93 ? -3.079 1.908 10.504 1.00 89.44 93 SER A CA 1
ATOM 776 C C . SER A 1 93 ? -3.562 0.981 9.390 1.00 89.44 93 SER A C 1
ATOM 778 O O . SER A 1 93 ? -2.912 0.896 8.355 1.00 89.44 93 SER A O 1
ATOM 780 N N . ARG A 1 94 ? -4.729 0.346 9.557 1.00 92.00 94 ARG A N 1
ATOM 781 C CA . ARG A 1 94 ? -5.294 -0.577 8.558 1.00 92.00 94 ARG A CA 1
ATOM 782 C C . ARG A 1 94 ? -5.757 0.121 7.292 1.00 92.00 94 ARG A C 1
ATOM 784 O O . ARG A 1 94 ? -5.503 -0.372 6.197 1.00 92.00 94 ARG A O 1
ATOM 791 N N . VAL A 1 95 ? -6.349 1.305 7.422 1.00 91.81 95 VAL A N 1
ATOM 792 C CA . VAL A 1 95 ? -6.672 2.172 6.281 1.00 91.81 95 VAL A CA 1
ATOM 793 C C . VAL A 1 95 ? -5.416 2.466 5.467 1.00 91.81 95 VAL A C 1
ATOM 795 O O . VAL A 1 95 ? -5.427 2.345 4.244 1.00 91.81 95 VAL A O 1
ATOM 798 N N . PHE A 1 96 ? -4.320 2.828 6.133 1.00 90.06 96 PHE A N 1
ATOM 799 C CA . PHE A 1 96 ? -3.065 3.108 5.452 1.00 90.06 96 PHE A CA 1
ATOM 800 C C . PHE A 1 96 ? -2.477 1.855 4.791 1.00 90.06 96 PHE A C 1
ATOM 802 O O . PHE A 1 96 ? -2.136 1.904 3.610 1.00 90.06 96 PHE A O 1
ATOM 809 N N . ASP A 1 97 ? -2.435 0.725 5.499 1.00 90.69 97 ASP A N 1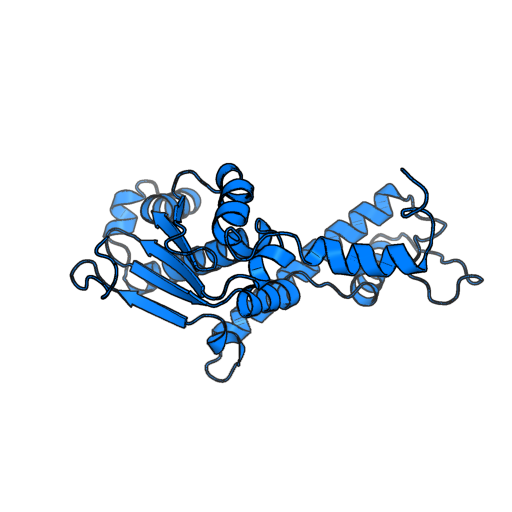
ATOM 810 C CA . ASP A 1 97 ? -1.983 -0.557 4.944 1.00 90.69 97 ASP A CA 1
ATOM 811 C C . ASP A 1 97 ? -2.801 -0.952 3.704 1.00 90.69 97 ASP A C 1
ATOM 813 O O . ASP A 1 97 ? -2.241 -1.393 2.701 1.00 90.69 97 ASP A O 1
ATOM 817 N N . SER A 1 98 ? -4.113 -0.707 3.731 1.00 92.50 98 SER A N 1
ATOM 818 C CA . SER A 1 98 ? -5.014 -0.943 2.601 1.00 92.50 98 SER A CA 1
ATOM 819 C C . SER A 1 98 ? -4.648 -0.080 1.391 1.00 92.50 98 SER A C 1
ATOM 821 O O . SER A 1 98 ? -4.571 -0.579 0.271 1.00 92.50 98 SER A O 1
ATOM 823 N N . ILE A 1 99 ? -4.355 1.209 1.594 1.00 92.00 99 ILE A N 1
ATOM 824 C CA . ILE A 1 99 ? -3.893 2.099 0.516 1.00 92.00 99 ILE A CA 1
ATOM 825 C C . ILE A 1 99 ? -2.591 1.568 -0.090 1.00 92.00 99 ILE A C 1
ATOM 827 O O . ILE A 1 99 ? -2.471 1.476 -1.311 1.00 92.00 99 ILE A O 1
ATOM 831 N N . ILE A 1 100 ? -1.629 1.177 0.748 1.00 91.12 100 ILE A N 1
ATOM 832 C CA . ILE A 1 100 ? -0.356 0.614 0.283 1.00 91.12 100 ILE A CA 1
ATOM 833 C C . ILE A 1 100 ? -0.580 -0.679 -0.496 1.00 91.12 100 ILE A C 1
ATOM 835 O O . ILE A 1 100 ? 0.019 -0.8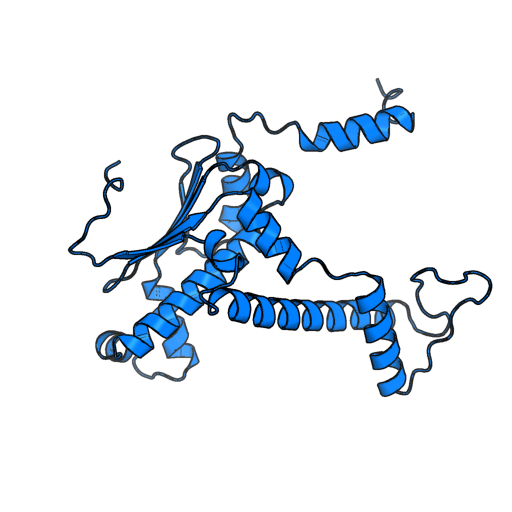61 -1.561 1.00 91.12 100 ILE A O 1
ATOM 839 N N . LYS A 1 101 ? -1.476 -1.547 -0.022 1.00 91.56 101 LYS A N 1
ATOM 840 C CA . LYS A 1 101 ? -1.828 -2.776 -0.725 1.00 91.56 101 LYS A CA 1
AT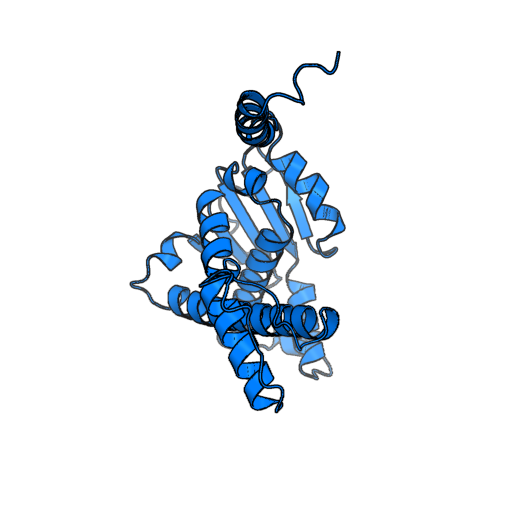OM 841 C C . LYS A 1 101 ? -2.399 -2.466 -2.105 1.00 91.56 101 LYS A C 1
ATOM 843 O O . LYS A 1 101 ? -1.879 -2.986 -3.090 1.00 91.56 101 LYS A O 1
ATOM 848 N N . LEU A 1 102 ? -3.383 -1.569 -2.187 1.00 91.12 102 LEU A N 1
ATOM 849 C CA . LEU A 1 102 ? -4.005 -1.143 -3.443 1.00 91.12 102 LEU A CA 1
ATOM 850 C C . LEU A 1 102 ? -2.966 -0.618 -4.446 1.00 91.12 102 LEU A C 1
ATOM 852 O O . LEU A 1 102 ? -2.931 -1.066 -5.589 1.00 91.12 102 LEU A O 1
ATOM 856 N N . ILE A 1 103 ? -2.083 0.281 -4.005 1.00 90.81 103 ILE A N 1
ATOM 857 C CA . ILE A 1 103 ? -1.015 0.874 -4.826 1.00 90.81 103 ILE A CA 1
ATOM 858 C C . ILE A 1 103 ? -0.021 -0.182 -5.343 1.00 90.81 103 ILE A C 1
ATOM 860 O O . ILE A 1 103 ? 0.542 -0.043 -6.434 1.00 90.81 103 ILE A O 1
ATOM 864 N N . THR A 1 104 ? 0.226 -1.215 -4.536 1.00 87.50 104 THR A N 1
ATOM 865 C CA . THR A 1 104 ? 1.179 -2.288 -4.845 1.00 87.50 104 THR A CA 1
ATOM 866 C C . THR A 1 104 ? 0.623 -3.248 -5.890 1.00 87.50 104 THR A C 1
ATOM 868 O O . THR A 1 104 ? 1.347 -3.650 -6.798 1.00 87.50 104 THR A O 1
ATOM 871 N N . VAL A 1 105 ? -0.655 -3.621 -5.765 1.00 88.12 105 VAL A N 1
ATOM 872 C CA . VAL A 1 105 ? -1.289 -4.597 -6.666 1.00 88.12 105 VAL A CA 1
ATOM 873 C C . VAL A 1 105 ? -1.777 -3.973 -7.970 1.00 88.12 105 VAL A C 1
ATOM 875 O O . VAL A 1 105 ? -1.864 -4.681 -8.976 1.00 88.12 105 VAL A O 1
ATOM 878 N N . ALA A 1 106 ? -2.085 -2.672 -7.962 1.00 85.00 106 ALA A N 1
ATOM 879 C CA . ALA A 1 106 ? -2.495 -1.934 -9.146 1.00 85.00 106 ALA A CA 1
ATOM 880 C C . ALA A 1 106 ? -1.318 -1.673 -10.097 1.00 85.00 106 ALA A C 1
ATOM 882 O O . ALA A 1 106 ? -0.182 -1.389 -9.696 1.00 85.00 106 ALA A O 1
ATOM 883 N N . ASP A 1 107 ? -1.618 -1.758 -11.388 1.00 81.88 107 ASP A N 1
ATOM 884 C CA . ASP A 1 107 ? -0.699 -1.376 -12.449 1.00 81.88 107 ASP A CA 1
ATOM 885 C C . ASP A 1 107 ? -0.534 0.157 -12.485 1.00 81.88 107 ASP A C 1
ATOM 887 O O . ASP A 1 107 ? -1.500 0.897 -12.311 1.00 81.88 107 ASP A O 1
ATOM 891 N N . GLN A 1 108 ? 0.701 0.641 -12.646 1.00 77.56 108 GLN A N 1
ATOM 892 C CA . GLN A 1 108 ? 1.034 2.060 -12.428 1.00 77.56 108 GLN A CA 1
ATOM 893 C C . GLN A 1 108 ? 0.379 2.975 -13.455 1.00 77.56 108 GLN A C 1
ATOM 895 O O . GLN A 1 108 ? -0.168 4.019 -13.099 1.00 77.56 108 GLN A O 1
ATOM 900 N N . ASP A 1 109 ? 0.442 2.562 -14.714 1.00 72.00 109 ASP A N 1
ATOM 901 C CA . ASP A 1 109 ? 0.026 3.378 -15.848 1.00 72.00 109 ASP A CA 1
ATOM 902 C C . ASP A 1 109 ? -1.497 3.532 -15.862 1.00 72.00 109 ASP A C 1
ATOM 904 O O . ASP A 1 109 ? -2.046 4.607 -16.119 1.00 72.00 109 ASP A O 1
ATOM 908 N N . THR A 1 110 ? -2.197 2.457 -15.500 1.00 76.62 110 THR A N 1
ATOM 909 C CA . THR A 1 110 ? -3.650 2.492 -15.325 1.00 76.62 110 THR A CA 1
ATOM 910 C C . THR A 1 110 ? -4.062 3.257 -14.067 1.00 76.62 110 THR A C 1
ATOM 912 O O . THR A 1 110 ? -5.015 4.033 -14.134 1.00 76.62 110 THR A O 1
ATOM 915 N N . LEU A 1 111 ? -3.336 3.120 -12.948 1.00 83.62 111 LEU A N 1
ATOM 916 C CA . LEU A 1 111 ? -3.632 3.841 -11.705 1.00 83.62 111 LEU A CA 1
ATOM 917 C C . LEU A 1 111 ? -3.558 5.361 -11.891 1.00 83.62 111 LEU A C 1
ATOM 919 O O . LEU A 1 111 ? -4.464 6.055 -11.444 1.00 83.62 111 LEU A O 1
ATOM 923 N N . GLU A 1 112 ? -2.534 5.873 -12.580 1.00 86.12 112 GLU A N 1
ATOM 924 C CA . GLU A 1 112 ? -2.370 7.311 -12.855 1.00 86.12 112 GLU A CA 1
ATOM 925 C C . GLU A 1 112 ? -3.522 7.894 -13.688 1.00 86.12 112 GLU A C 1
ATOM 927 O O . GLU A 1 112 ? -3.874 9.062 -13.547 1.00 86.12 112 GLU A O 1
ATOM 932 N N . SER A 1 113 ? -4.163 7.060 -14.508 1.00 85.69 113 SER A N 1
ATOM 933 C CA . SER A 1 113 ? -5.286 7.463 -15.357 1.00 85.69 113 SER A CA 1
ATOM 934 C C . SER A 1 113 ? -6.608 7.640 -14.587 1.00 85.69 113 SER A C 1
ATOM 936 O O . SER A 1 113 ? -7.598 8.109 -15.158 1.00 85.69 113 SER A O 1
ATOM 938 N N . LEU A 1 114 ? -6.662 7.278 -13.298 1.00 87.56 114 LEU A N 1
ATOM 939 C CA . LEU A 1 114 ? -7.829 7.516 -12.448 1.00 87.56 114 LEU A CA 1
ATOM 940 C C . LEU A 1 114 ? -7.886 8.977 -11.994 1.00 87.56 114 LEU A C 1
ATOM 942 O O . LEU A 1 114 ? -6.979 9.483 -11.337 1.00 87.56 114 LEU A O 1
ATOM 946 N N . LYS A 1 115 ? -9.012 9.637 -12.273 1.00 88.81 115 LYS A N 1
ATOM 947 C CA . LYS A 1 115 ? -9.271 11.004 -11.800 1.00 88.81 115 LYS A CA 1
ATOM 948 C C . LYS A 1 115 ? -9.620 11.040 -10.320 1.00 88.81 115 LYS A C 1
ATOM 950 O O . LYS A 1 115 ? -9.322 12.017 -9.645 1.00 88.81 115 LYS A O 1
ATOM 955 N N . GLU A 1 116 ? -10.282 9.997 -9.835 1.00 90.88 116 GLU A N 1
ATOM 956 C CA . GLU A 1 116 ? -10.753 9.940 -8.460 1.00 90.88 116 GLU A CA 1
ATOM 957 C C . GLU A 1 116 ? -10.658 8.512 -7.931 1.00 90.88 116 GLU A C 1
ATOM 959 O O . GLU A 1 116 ? -11.095 7.549 -8.567 1.00 90.88 116 GLU A O 1
ATOM 964 N N . VAL A 1 117 ? -10.078 8.389 -6.742 1.00 92.81 117 VAL A N 1
ATOM 965 C CA . VAL A 1 117 ? -9.974 7.133 -6.009 1.00 92.81 117 VAL A CA 1
ATOM 966 C C . VAL A 1 117 ? -10.529 7.342 -4.614 1.00 92.81 117 VAL A C 1
ATOM 968 O O . VAL A 1 117 ? -10.080 8.217 -3.871 1.00 92.81 117 VAL A O 1
ATOM 971 N N . LYS A 1 118 ? -11.512 6.522 -4.248 1.00 94.12 118 LYS A N 1
ATOM 972 C CA . LYS A 1 118 ? -12.085 6.487 -2.907 1.00 94.12 118 LYS A CA 1
ATOM 973 C C . LYS A 1 118 ? -11.833 5.138 -2.271 1.00 94.12 118 LYS A C 1
ATOM 975 O O . LYS A 1 118 ? -12.198 4.109 -2.828 1.00 94.12 118 LYS A O 1
ATOM 980 N N . LEU A 1 119 ? -11.266 5.157 -1.075 1.00 95.19 119 LEU A N 1
ATOM 981 C CA . LEU A 1 119 ? -11.171 3.991 -0.213 1.00 95.19 119 LEU A CA 1
ATOM 982 C C . LEU A 1 119 ? -12.095 4.209 0.979 1.00 95.19 119 LEU A C 1
ATOM 984 O O . LEU A 1 119 ? -11.905 5.129 1.769 1.00 95.19 119 LEU A O 1
ATOM 988 N N . ASN A 1 120 ? -13.133 3.388 1.068 1.00 94.56 120 ASN A N 1
ATOM 989 C CA . ASN A 1 120 ? -14.111 3.414 2.137 1.00 94.56 120 ASN A CA 1
ATOM 990 C C . ASN A 1 120 ? -13.896 2.210 3.054 1.00 94.56 120 ASN A C 1
ATOM 992 O O . ASN A 1 120 ? -14.346 1.105 2.751 1.00 94.56 120 ASN A O 1
ATOM 996 N N . TYR A 1 121 ? -13.214 2.439 4.169 1.00 93.94 121 TYR A N 1
ATOM 997 C CA . TYR A 1 121 ? -12.978 1.435 5.194 1.00 93.94 121 TYR A CA 1
ATOM 998 C C . TYR A 1 121 ? -14.085 1.530 6.243 1.00 93.94 121 TYR A C 1
ATOM 1000 O O . TYR A 1 121 ? -14.188 2.528 6.960 1.00 93.94 121 TYR A O 1
ATOM 1008 N N . LYS A 1 122 ? -14.942 0.511 6.317 1.00 92.25 122 LYS A N 1
ATOM 1009 C CA . LYS A 1 122 ? -16.149 0.528 7.149 1.00 92.25 122 LYS A CA 1
ATOM 1010 C C . LYS A 1 122 ? -16.048 -0.482 8.281 1.00 92.25 122 LYS A C 1
ATOM 1012 O O . LYS A 1 122 ? -15.720 -1.638 8.050 1.00 92.25 122 LYS A O 1
ATOM 1017 N N . THR A 1 123 ? -16.407 -0.049 9.483 1.00 90.38 123 THR A N 1
ATOM 1018 C CA . THR A 1 123 ? -16.549 -0.909 10.666 1.00 90.38 123 THR A CA 1
ATOM 1019 C C . THR A 1 123 ? -17.930 -0.724 11.296 1.00 90.38 123 THR A C 1
ATOM 1021 O O . THR A 1 123 ? -18.753 0.073 10.824 1.00 90.38 123 THR A O 1
ATOM 1024 N N . SER A 1 124 ? -18.203 -1.456 12.372 1.00 85.94 124 SER A N 1
ATOM 1025 C CA . SER A 1 124 ? -19.419 -1.319 13.171 1.00 85.94 124 SER A CA 1
ATOM 1026 C C . SER A 1 124 ? -19.536 0.047 13.862 1.00 85.94 124 SER A C 1
ATOM 1028 O O . SER A 1 124 ? -20.648 0.576 13.948 1.00 85.94 124 SER A O 1
ATOM 1030 N N . ARG A 1 125 ? -18.410 0.631 14.304 1.00 85.69 125 ARG A N 1
ATOM 1031 C CA . ARG A 1 125 ? -18.348 1.866 15.114 1.00 85.69 125 ARG A CA 1
ATOM 1032 C C . ARG A 1 125 ? -18.013 3.109 14.288 1.00 85.69 125 ARG A C 1
ATOM 1034 O O . ARG A 1 125 ? -18.656 4.142 14.452 1.00 85.69 125 ARG A O 1
ATOM 1041 N N . LEU A 1 126 ? -17.009 3.012 13.416 1.00 89.38 126 LEU A N 1
ATOM 1042 C CA . LEU A 1 126 ? -16.477 4.133 12.635 1.00 89.38 126 LEU A CA 1
ATOM 1043 C C . LEU A 1 126 ? -16.242 3.755 11.171 1.00 89.38 126 LEU A C 1
ATOM 1045 O O . LEU A 1 126 ? -15.825 2.650 10.831 1.00 89.38 126 LEU A O 1
ATOM 1049 N N . GLY A 1 127 ? -16.465 4.704 10.281 1.00 88.94 127 GLY A N 1
ATOM 1050 C CA . GLY A 1 127 ? -16.030 4.630 8.899 1.00 88.94 127 GLY A CA 1
ATOM 1051 C C . GLY A 1 127 ? -14.917 5.631 8.634 1.00 88.94 127 GLY A C 1
ATOM 1052 O O . GLY A 1 127 ? -14.918 6.736 9.178 1.00 88.94 127 GLY A O 1
ATOM 1053 N N . VAL A 1 128 ? -13.977 5.256 7.774 1.00 91.94 128 VAL A N 1
ATOM 1054 C CA . VAL A 1 128 ? -12.956 6.162 7.248 1.00 91.94 128 VAL A CA 1
ATOM 1055 C C . VAL A 1 128 ? -13.066 6.175 5.735 1.00 91.94 128 VAL A C 1
ATOM 1057 O O . VAL A 1 128 ? -12.894 5.153 5.073 1.00 91.94 128 VAL A O 1
ATOM 1060 N N . LEU A 1 129 ? -13.350 7.354 5.189 1.00 92.38 129 LEU A N 1
ATOM 1061 C CA . LEU A 1 129 ? -13.310 7.616 3.762 1.00 92.38 129 LEU A CA 1
ATOM 1062 C C . LEU A 1 129 ? -12.009 8.337 3.431 1.00 92.38 129 LEU A C 1
ATOM 1064 O O . LEU A 1 129 ? -11.770 9.451 3.897 1.00 92.38 129 LEU A O 1
ATOM 1068 N N . VAL A 1 130 ? -11.193 7.719 2.592 1.00 93.00 130 VAL A N 1
ATOM 1069 C CA . VAL A 1 130 ? -10.006 8.340 2.012 1.00 93.00 130 VAL A CA 1
ATOM 1070 C C . VAL A 1 130 ? -10.297 8.675 0.561 1.00 93.00 130 VAL A C 1
ATOM 1072 O O . VAL A 1 130 ? -10.747 7.818 -0.194 1.00 93.00 130 VAL A O 1
ATOM 1075 N N . GLN A 1 131 ? -10.056 9.922 0.179 1.00 92.50 131 GLN A N 1
ATOM 1076 C CA . GLN A 1 131 ? -10.185 10.420 -1.184 1.00 92.50 131 GLN A CA 1
ATOM 1077 C C . GLN A 1 131 ? -8.812 10.847 -1.702 1.00 92.50 131 GLN A C 1
ATOM 1079 O O . GLN A 1 131 ? -8.054 11.526 -1.004 1.00 92.50 131 GLN A O 1
ATOM 1084 N N . SER A 1 132 ? -8.502 10.442 -2.926 1.00 94.19 132 SER A N 1
ATOM 1085 C CA . SER A 1 132 ? -7.253 10.740 -3.622 1.00 94.19 132 SER A CA 1
ATOM 1086 C C . SER A 1 132 ? -7.488 10.715 -5.137 1.00 94.19 132 SER A C 1
ATOM 1088 O O . SER A 1 132 ? -8.620 10.544 -5.596 1.00 94.19 132 SER A O 1
ATOM 1090 N N . ASP A 1 133 ? -6.419 10.864 -5.907 1.00 92.00 133 ASP A N 1
ATOM 1091 C CA . ASP A 1 133 ? -6.390 10.710 -7.358 1.00 92.00 133 ASP A CA 1
ATOM 1092 C C . ASP A 1 133 ? -5.243 9.773 -7.773 1.00 92.00 133 ASP A C 1
ATOM 1094 O O . ASP A 1 133 ? -4.366 9.427 -6.974 1.00 92.00 133 ASP A O 1
ATOM 1098 N N . GLY A 1 134 ? -5.266 9.322 -9.027 1.00 88.94 134 GLY A N 1
ATOM 1099 C CA . GLY A 1 134 ? -4.275 8.395 -9.562 1.00 88.94 134 GLY A CA 1
ATOM 1100 C C . GLY A 1 134 ? -2.837 8.908 -9.472 1.00 88.94 134 GLY A C 1
ATOM 1101 O O . GLY A 1 134 ? -1.926 8.158 -9.109 1.00 88.94 134 GLY A O 1
ATOM 1102 N N . GLN A 1 135 ? -2.632 10.199 -9.743 1.00 90.06 135 GLN A N 1
ATOM 1103 C CA . GLN A 1 135 ? -1.318 10.844 -9.718 1.00 90.06 135 GLN A CA 1
ATOM 1104 C C . GLN A 1 135 ? -0.733 10.878 -8.302 1.00 90.06 135 GLN A C 1
ATOM 1106 O O . GLN A 1 135 ? 0.457 10.613 -8.094 1.00 90.06 135 GLN A O 1
ATOM 1111 N N . ALA A 1 136 ? -1.567 11.186 -7.313 1.00 91.12 136 ALA A N 1
ATOM 1112 C CA . ALA A 1 136 ? -1.197 11.199 -5.911 1.00 91.12 136 ALA A CA 1
ATOM 1113 C C . ALA A 1 136 ? -0.806 9.793 -5.447 1.00 91.12 136 ALA A C 1
ATOM 1115 O O . ALA A 1 136 ? 0.263 9.622 -4.858 1.00 91.12 136 ALA A O 1
ATOM 1116 N N . LEU A 1 137 ? -1.596 8.767 -5.780 1.00 91.50 137 LEU A N 1
ATOM 1117 C CA . LEU A 1 137 ? -1.273 7.379 -5.436 1.00 91.50 137 LEU A CA 1
ATOM 1118 C C . LEU A 1 137 ? 0.023 6.892 -6.106 1.00 91.50 137 LEU A C 1
ATOM 1120 O O . LEU A 1 137 ? 0.836 6.233 -5.451 1.00 91.50 137 LEU A O 1
ATOM 1124 N N . ARG A 1 138 ? 0.278 7.276 -7.366 1.00 89.56 138 ARG A N 1
ATOM 1125 C CA . ARG A 1 138 ? 1.570 7.042 -8.034 1.00 89.56 138 ARG A CA 1
ATOM 1126 C C . ARG A 1 138 ? 2.717 7.719 -7.285 1.00 89.56 138 ARG A C 1
ATOM 1128 O O . ARG A 1 138 ? 3.732 7.088 -7.014 1.00 89.56 138 ARG A O 1
ATOM 1135 N N . THR A 1 139 ? 2.540 8.974 -6.882 1.00 90.06 139 THR A N 1
ATOM 1136 C CA . THR A 1 139 ? 3.555 9.725 -6.126 1.00 90.06 139 THR A CA 1
ATOM 1137 C C . THR A 1 139 ? 3.880 9.050 -4.792 1.00 90.06 139 THR A C 1
ATOM 1139 O O . THR A 1 139 ? 5.048 8.944 -4.416 1.00 90.06 139 THR A O 1
ATOM 1142 N N . ILE A 1 140 ? 2.862 8.551 -4.081 1.00 91.00 140 ILE A N 1
ATOM 1143 C CA . ILE A 1 140 ? 3.039 7.775 -2.844 1.00 91.00 140 ILE A CA 1
ATOM 1144 C C . ILE A 1 140 ? 3.851 6.512 -3.129 1.00 91.00 140 ILE A C 1
ATOM 1146 O O . ILE A 1 140 ? 4.819 6.227 -2.419 1.00 91.00 140 ILE A O 1
ATOM 1150 N N . ARG A 1 141 ? 3.497 5.781 -4.192 1.00 89.19 141 ARG A N 1
ATOM 1151 C CA . ARG A 1 141 ? 4.233 4.590 -4.617 1.00 89.19 141 ARG A CA 1
ATOM 1152 C C . ARG A 1 141 ? 5.695 4.898 -4.865 1.00 89.19 141 ARG A C 1
ATOM 1154 O O . ARG A 1 141 ? 6.549 4.200 -4.334 1.00 89.19 141 ARG A O 1
ATOM 1161 N N . ASP A 1 142 ? 5.980 5.928 -5.650 1.00 89.62 142 ASP A N 1
ATOM 1162 C CA . ASP A 1 142 ? 7.343 6.268 -6.033 1.00 89.62 142 ASP A CA 1
ATOM 1163 C C . ASP A 1 142 ? 8.148 6.684 -4.798 1.00 89.62 142 ASP A C 1
ATOM 1165 O O . ASP A 1 142 ? 9.264 6.209 -4.600 1.00 89.62 142 ASP A O 1
ATOM 1169 N N . LYS A 1 143 ? 7.560 7.451 -3.874 1.00 89.69 143 LYS A N 1
ATOM 1170 C CA . LYS A 1 143 ? 8.212 7.769 -2.595 1.00 89.69 143 LYS A CA 1
ATOM 1171 C C . LYS A 1 143 ? 8.582 6.528 -1.774 1.00 89.69 143 LYS A C 1
ATOM 1173 O O . LYS A 1 143 ? 9.610 6.545 -1.097 1.00 89.69 143 LYS A O 1
ATOM 1178 N N . ILE A 1 144 ? 7.769 5.473 -1.808 1.00 89.56 144 ILE A N 1
ATOM 1179 C CA . ILE A 1 144 ? 7.973 4.262 -0.999 1.00 89.56 144 ILE A CA 1
ATOM 1180 C C . ILE A 1 144 ? 8.891 3.261 -1.714 1.00 89.56 144 ILE A C 1
ATOM 1182 O O . ILE A 1 144 ? 9.890 2.809 -1.148 1.00 89.56 144 ILE A O 1
ATOM 1186 N N . TYR A 1 145 ? 8.573 2.940 -2.966 1.00 87.38 145 TYR A N 1
ATOM 1187 C CA . TYR A 1 145 ? 9.134 1.819 -3.715 1.00 87.38 145 TYR A CA 1
ATOM 1188 C C . TYR A 1 145 ? 10.211 2.213 -4.727 1.00 87.38 145 TYR A C 1
ATOM 1190 O O . TYR A 1 145 ? 11.009 1.351 -5.104 1.00 87.38 145 TYR A O 1
ATOM 1198 N N . LEU A 1 146 ? 10.288 3.479 -5.162 1.00 85.25 146 LEU A N 1
ATOM 1199 C CA . LEU A 1 146 ? 11.335 3.901 -6.092 1.00 85.25 146 LEU A CA 1
ATOM 1200 C C . LEU A 1 146 ? 12.667 4.016 -5.350 1.00 85.25 146 LEU A C 1
ATOM 1202 O O . LEU A 1 146 ? 13.008 5.018 -4.716 1.00 85.25 146 LEU A O 1
ATOM 1206 N N . VAL A 1 147 ? 13.453 2.952 -5.449 1.00 85.75 147 VAL A N 1
ATOM 1207 C CA . VAL A 1 147 ? 14.792 2.892 -4.878 1.00 85.75 147 VAL A CA 1
ATOM 1208 C C . VAL A 1 147 ? 15.816 3.279 -5.940 1.00 85.75 147 VAL A C 1
ATOM 1210 O O . VAL A 1 147 ? 15.971 2.597 -6.951 1.00 85.75 147 VAL A O 1
ATOM 1213 N N . LYS A 1 148 ? 16.577 4.352 -5.686 1.00 85.88 148 LYS A N 1
ATOM 1214 C CA . LYS A 1 148 ? 17.712 4.732 -6.541 1.00 85.88 148 LYS A CA 1
ATOM 1215 C C . LYS A 1 148 ? 18.723 3.584 -6.601 1.00 85.88 148 LYS A C 1
ATOM 1217 O O . LYS A 1 148 ? 19.295 3.221 -5.572 1.00 85.88 148 LYS A O 1
ATOM 1222 N N . VAL A 1 149 ? 18.991 3.082 -7.809 1.00 82.38 149 VAL A N 1
ATOM 1223 C CA . VAL A 1 149 ? 19.901 1.950 -8.071 1.00 82.38 149 VAL A CA 1
ATOM 1224 C C . VAL A 1 149 ? 21.260 2.146 -7.396 1.00 82.38 149 VAL A C 1
ATOM 1226 O O . VAL A 1 149 ? 21.754 1.238 -6.739 1.00 82.38 149 VAL A O 1
ATOM 1229 N N . GLN A 1 150 ? 21.817 3.359 -7.445 1.00 82.62 150 GLN A N 1
ATOM 1230 C CA . GLN A 1 150 ? 23.115 3.659 -6.830 1.00 82.62 150 GLN A CA 1
ATOM 1231 C C . GLN A 1 150 ? 23.120 3.420 -5.316 1.00 82.62 150 GLN A C 1
ATOM 1233 O O . GLN A 1 150 ? 24.043 2.820 -4.771 1.00 82.62 150 GLN A O 1
ATOM 1238 N N . ARG A 1 151 ? 22.050 3.851 -4.637 1.00 84.62 151 ARG A N 1
ATOM 1239 C CA . ARG A 1 151 ? 21.888 3.672 -3.192 1.00 84.62 151 ARG A CA 1
ATOM 1240 C C . ARG A 1 151 ? 21.715 2.198 -2.840 1.00 84.62 151 ARG A C 1
ATOM 1242 O O . ARG A 1 151 ? 22.238 1.759 -1.820 1.00 84.62 151 ARG A O 1
ATOM 1249 N N . LEU A 1 152 ? 20.993 1.453 -3.677 1.00 87.81 152 LEU A N 1
ATOM 1250 C CA . LEU A 1 152 ? 20.790 0.020 -3.499 1.00 87.81 152 LEU A CA 1
ATOM 1251 C C . LEU A 1 152 ? 22.106 -0.753 -3.629 1.00 87.81 152 LEU A C 1
ATOM 1253 O O . LEU A 1 152 ? 22.481 -1.471 -2.707 1.00 87.81 152 LEU A O 1
ATOM 1257 N N . HIS A 1 153 ? 22.832 -0.544 -4.729 1.00 86.88 153 HIS A N 1
ATOM 1258 C CA . HIS A 1 153 ? 24.116 -1.201 -4.978 1.00 86.88 153 HIS A CA 1
ATOM 1259 C C . HIS A 1 153 ? 25.147 -0.857 -3.900 1.00 86.88 153 HIS A C 1
ATOM 1261 O O . HIS A 1 153 ? 25.847 -1.748 -3.425 1.00 86.88 153 HIS A O 1
ATOM 1267 N N . HIS A 1 154 ? 25.215 0.406 -3.465 1.00 88.06 154 HIS A N 1
ATOM 1268 C CA . HIS A 1 154 ? 26.110 0.810 -2.381 1.00 88.06 154 HIS A CA 1
ATOM 1269 C C . HIS A 1 154 ? 25.815 0.052 -1.078 1.00 88.06 154 HIS A C 1
ATOM 1271 O O . HIS A 1 154 ? 26.730 -0.494 -0.471 1.00 88.06 154 HIS A O 1
ATOM 1277 N N . ARG A 1 155 ? 24.544 -0.051 -0.671 1.00 90.25 155 ARG A N 1
ATOM 1278 C CA . ARG A 1 155 ? 24.169 -0.789 0.545 1.00 90.25 155 ARG A CA 1
ATOM 1279 C C . ARG A 1 155 ? 24.429 -2.285 0.438 1.00 90.25 155 ARG A C 1
ATOM 1281 O O . ARG A 1 155 ? 24.932 -2.861 1.392 1.00 90.25 155 ARG A O 1
ATOM 1288 N N . ALA A 1 156 ? 24.134 -2.894 -0.708 1.00 88.31 156 ALA A N 1
ATOM 1289 C CA . ALA A 1 156 ? 24.433 -4.306 -0.936 1.00 88.31 156 ALA A CA 1
ATOM 1290 C C . ALA A 1 156 ? 25.947 -4.575 -0.881 1.00 88.31 156 ALA A C 1
ATOM 1292 O O . ALA A 1 156 ? 26.383 -5.555 -0.290 1.00 88.31 156 ALA A O 1
ATOM 1293 N N . THR A 1 157 ? 26.753 -3.653 -1.417 1.00 88.31 157 THR A N 1
ATOM 1294 C CA . THR A 1 157 ? 28.221 -3.708 -1.344 1.00 88.31 157 THR A CA 1
ATOM 1295 C C . THR A 1 157 ? 28.712 -3.649 0.103 1.00 88.31 157 THR A C 1
ATOM 1297 O O . THR A 1 157 ? 29.564 -4.443 0.486 1.00 88.31 157 THR A O 1
ATOM 1300 N N . VAL A 1 158 ? 28.178 -2.727 0.913 1.00 88.19 158 VAL A N 1
ATOM 1301 C CA . VAL A 1 158 ? 28.518 -2.621 2.343 1.00 88.19 158 VAL A CA 1
ATOM 1302 C C . VAL A 1 158 ? 28.100 -3.886 3.094 1.00 88.19 158 VAL A C 1
ATOM 1304 O O . VAL A 1 158 ? 28.921 -4.462 3.794 1.00 88.19 158 VAL A O 1
ATOM 1307 N N . ALA A 1 159 ? 26.883 -4.386 2.868 1.00 89.94 159 ALA A N 1
ATOM 1308 C CA . ALA A 1 159 ? 26.392 -5.600 3.517 1.00 89.94 159 ALA A CA 1
ATOM 1309 C C . ALA A 1 159 ? 27.260 -6.833 3.210 1.00 89.94 159 ALA A C 1
ATOM 1311 O O . ALA A 1 159 ? 27.506 -7.644 4.095 1.00 89.94 159 ALA A O 1
ATOM 1312 N N . LEU A 1 160 ? 27.757 -6.975 1.977 1.00 89.62 160 LEU A N 1
ATOM 1313 C CA . LEU A 1 160 ? 28.690 -8.052 1.637 1.00 89.62 160 LEU A CA 1
ATOM 1314 C C . LEU A 1 160 ? 30.041 -7.897 2.336 1.00 89.62 160 LEU A C 1
ATOM 1316 O O . LEU A 1 160 ? 30.569 -8.884 2.848 1.00 89.62 160 LEU A O 1
ATOM 1320 N N . LYS A 1 161 ? 30.572 -6.671 2.415 1.00 88.69 161 LYS A N 1
ATOM 1321 C CA . LYS A 1 161 ? 31.806 -6.399 3.165 1.00 88.69 161 LYS A CA 1
ATOM 1322 C C . LYS A 1 161 ? 31.659 -6.762 4.640 1.00 88.69 161 LYS A C 1
ATOM 1324 O O . LYS A 1 161 ? 32.538 -7.426 5.178 1.00 88.69 161 LYS A O 1
ATOM 1329 N N . ASP A 1 162 ? 30.534 -6.406 5.256 1.00 89.38 162 ASP A N 1
ATOM 1330 C CA . ASP A 1 162 ? 30.233 -6.740 6.654 1.00 89.38 162 ASP A CA 1
ATOM 1331 C C . ASP A 1 162 ? 30.141 -8.262 6.880 1.00 89.38 162 ASP A C 1
ATOM 1333 O O . ASP A 1 162 ? 30.429 -8.755 7.967 1.00 89.38 162 ASP A O 1
ATOM 1337 N N . LEU A 1 163 ? 29.794 -9.025 5.838 1.00 88.38 163 LEU A N 1
ATOM 1338 C CA . LEU A 1 163 ? 29.788 -10.493 5.828 1.00 88.38 163 LEU A CA 1
ATOM 1339 C C . LEU A 1 163 ? 31.160 -11.112 5.486 1.00 88.38 163 LEU A C 1
ATOM 1341 O O . LEU A 1 163 ? 31.248 -12.318 5.249 1.00 88.38 163 LEU A O 1
ATOM 1345 N N . GLY A 1 164 ? 32.227 -10.311 5.414 1.00 86.88 164 GLY A N 1
ATOM 1346 C CA . GLY A 1 164 ? 33.578 -10.765 5.066 1.00 86.88 164 GLY A CA 1
ATOM 1347 C C . GLY A 1 164 ? 33.761 -11.114 3.585 1.00 86.88 164 GLY A C 1
ATOM 1348 O O . GLY A 1 164 ? 34.740 -11.759 3.211 1.00 86.88 164 GLY A O 1
ATOM 1349 N N . LYS A 1 165 ? 32.820 -10.719 2.723 1.00 85.25 165 LYS A N 1
ATOM 1350 C CA . LYS A 1 165 ? 32.899 -10.897 1.272 1.00 85.25 165 LYS A CA 1
ATOM 1351 C C . LYS A 1 165 ? 33.346 -9.580 0.651 1.00 85.25 165 LYS A C 1
ATOM 1353 O O . LYS A 1 165 ? 32.517 -8.709 0.419 1.00 85.25 165 LYS A O 1
ATOM 1358 N N . GLU A 1 166 ? 34.640 -9.412 0.385 1.00 81.69 166 GLU A N 1
ATOM 1359 C CA . GLU A 1 166 ? 35.144 -8.193 -0.262 1.00 81.69 166 GLU A CA 1
ATOM 1360 C C . GLU A 1 166 ? 34.799 -8.176 -1.759 1.00 81.69 166 GLU A C 1
ATOM 1362 O O . GLU A 1 166 ? 35.396 -8.933 -2.522 1.00 81.69 166 GLU A O 1
ATOM 1367 N N . PRO A 1 167 ? 33.856 -7.336 -2.223 1.00 79.38 167 PRO A N 1
ATOM 1368 C CA . PRO A 1 167 ? 33.432 -7.351 -3.614 1.00 79.38 167 PRO A CA 1
ATOM 1369 C C . PRO A 1 167 ? 34.459 -6.634 -4.497 1.00 79.38 167 PRO A C 1
ATOM 1371 O O . PRO A 1 167 ? 34.803 -5.474 -4.253 1.00 79.38 167 PRO A O 1
ATOM 1374 N N . GLN A 1 168 ? 34.914 -7.307 -5.553 1.00 79.12 168 GLN A N 1
ATOM 1375 C CA . GLN A 1 168 ? 35.776 -6.726 -6.581 1.00 79.12 168 GLN A CA 1
ATOM 1376 C C . GLN A 1 168 ? 34.955 -6.371 -7.821 1.00 79.12 168 GLN A C 1
ATOM 1378 O O . GLN A 1 168 ? 34.145 -7.167 -8.296 1.00 79.12 168 GLN A O 1
ATOM 1383 N N . PHE A 1 169 ? 35.171 -5.173 -8.362 1.00 76.31 169 PHE A N 1
ATOM 1384 C CA . PHE A 1 169 ? 34.455 -4.676 -9.537 1.00 76.31 169 PHE A CA 1
ATOM 1385 C C . PHE A 1 169 ? 35.401 -4.522 -10.720 1.00 76.31 169 PHE A C 1
ATOM 1387 O O . PHE A 1 169 ? 36.580 -4.208 -10.553 1.00 76.31 169 PHE A O 1
ATOM 1394 N N . ASN A 1 170 ? 34.868 -4.699 -11.928 1.00 70.62 170 ASN A N 1
ATOM 1395 C CA . ASN A 1 170 ? 35.647 -4.543 -13.147 1.00 70.62 170 ASN A CA 1
ATOM 1396 C C . ASN A 1 170 ? 36.062 -3.074 -13.325 1.00 70.62 170 ASN A C 1
ATOM 1398 O O . ASN A 1 170 ? 35.230 -2.213 -13.615 1.00 70.62 170 ASN A O 1
ATOM 1402 N N . SER A 1 171 ? 37.356 -2.789 -13.177 1.00 65.81 171 SER A N 1
ATOM 1403 C CA . SER A 1 171 ? 37.923 -1.442 -13.305 1.00 65.81 171 SER A CA 1
ATOM 1404 C C . SER A 1 171 ? 37.841 -0.887 -14.732 1.00 65.81 171 SER A C 1
ATOM 1406 O O . SER A 1 171 ? 37.829 0.334 -14.907 1.00 65.81 171 SER A O 1
ATOM 1408 N N . SER A 1 172 ? 37.716 -1.754 -15.743 1.00 69.44 172 SER A N 1
ATOM 1409 C CA . SER A 1 172 ? 37.456 -1.378 -17.139 1.00 69.44 172 SER A CA 1
ATOM 1410 C C . SER A 1 172 ? 36.013 -0.912 -17.352 1.00 69.44 172 SER A C 1
ATOM 1412 O O . SER A 1 172 ? 35.740 -0.142 -18.271 1.00 69.44 172 SER A O 1
ATOM 1414 N N . ILE A 1 173 ? 35.088 -1.309 -16.471 1.00 65.25 173 ILE A N 1
ATOM 1415 C CA . ILE A 1 173 ? 33.698 -0.844 -16.442 1.00 65.25 173 ILE A CA 1
ATOM 1416 C C . ILE A 1 173 ? 33.564 0.201 -15.325 1.00 65.25 173 ILE A C 1
ATOM 1418 O O . ILE A 1 173 ? 32.855 0.013 -14.335 1.00 65.25 173 ILE A O 1
ATOM 1422 N N . LYS A 1 174 ? 34.270 1.330 -15.467 1.00 50.34 174 LYS A N 1
ATOM 1423 C CA . LYS A 1 174 ? 34.191 2.430 -14.494 1.00 50.34 174 LYS A CA 1
ATOM 1424 C C . LYS A 1 174 ? 32.734 2.860 -14.286 1.00 50.34 174 LYS A C 1
ATOM 1426 O O . LYS A 1 174 ? 32.077 3.343 -15.205 1.00 50.34 174 LYS A O 1
ATOM 1431 N N . GLY A 1 175 ? 32.242 2.708 -13.057 1.00 53.81 175 GLY A N 1
ATOM 1432 C CA . GLY A 1 175 ? 31.010 3.343 -12.591 1.00 53.81 175 GLY A CA 1
ATOM 1433 C C . GLY A 1 175 ? 29.685 2.743 -13.071 1.00 53.81 175 GLY A C 1
ATOM 1434 O O . GLY A 1 175 ? 28.654 3.374 -12.836 1.00 53.81 175 GLY A O 1
ATOM 1435 N N . LYS A 1 176 ? 29.647 1.557 -13.699 1.00 54.53 176 LYS A N 1
ATOM 1436 C CA . LYS A 1 176 ? 28.357 0.893 -13.975 1.00 54.53 176 LYS A CA 1
ATOM 1437 C C . LYS A 1 176 ? 28.021 -0.115 -12.882 1.00 54.53 176 LYS A C 1
ATOM 1439 O O . LYS A 1 176 ? 28.850 -0.943 -12.514 1.00 54.53 176 LYS A O 1
ATOM 1444 N N . PHE A 1 177 ? 26.783 -0.017 -12.398 1.00 64.06 177 PHE A N 1
ATOM 1445 C CA . PHE A 1 177 ? 26.123 -0.868 -11.405 1.00 64.06 177 PHE A CA 1
ATOM 1446 C C . PHE A 1 177 ? 26.099 -2.336 -11.856 1.00 64.06 177 PHE A C 1
ATOM 1448 O O . PHE A 1 177 ? 25.090 -2.830 -12.343 1.00 64.06 177 PHE A O 1
ATOM 1455 N N . SER A 1 178 ? 27.240 -3.010 -11.746 1.00 63.66 178 SER A N 1
ATOM 1456 C CA . SER A 1 178 ? 27.464 -4.395 -12.160 1.00 63.66 178 SER A CA 1
ATOM 1457 C C . SER A 1 178 ? 27.585 -5.299 -10.937 1.00 63.66 178 SER A C 1
ATOM 1459 O O . SER A 1 178 ? 27.855 -4.822 -9.830 1.00 63.66 178 SER A O 1
ATOM 1461 N N . ALA A 1 179 ? 27.330 -6.593 -11.135 1.00 69.94 179 ALA A N 1
ATOM 1462 C CA . ALA A 1 179 ? 27.600 -7.600 -10.120 1.00 69.94 179 ALA A CA 1
ATOM 1463 C C . ALA A 1 179 ? 29.112 -7.648 -9.819 1.00 69.94 179 ALA A C 1
ATOM 1465 O O . ALA A 1 179 ? 29.919 -7.456 -10.738 1.00 69.94 179 ALA A O 1
ATOM 1466 N N . PRO A 1 180 ? 29.517 -7.869 -8.558 1.00 79.12 180 PRO A N 1
ATOM 1467 C CA . PRO A 1 180 ? 30.919 -8.094 -8.234 1.00 79.12 180 PRO A CA 1
ATOM 1468 C C . PRO A 1 180 ? 31.438 -9.358 -8.934 1.00 79.12 180 PRO A C 1
ATOM 1470 O O . PRO A 1 180 ? 30.726 -10.351 -9.017 1.00 79.12 180 PRO A O 1
ATOM 1473 N N . ILE A 1 181 ? 32.688 -9.344 -9.396 1.00 81.19 181 ILE A N 1
ATOM 1474 C CA . ILE A 1 181 ? 33.285 -10.437 -10.191 1.00 81.19 181 ILE A CA 1
ATOM 1475 C C . ILE A 1 181 ? 33.474 -11.712 -9.355 1.00 81.19 181 ILE A C 1
ATOM 1477 O O . ILE A 1 181 ? 33.415 -12.821 -9.872 1.00 81.19 181 ILE A O 1
ATOM 1481 N N . ASN A 1 182 ? 33.730 -11.552 -8.060 1.00 83.31 182 ASN A N 1
ATOM 1482 C CA . ASN A 1 182 ? 34.064 -12.635 -7.137 1.00 83.31 182 ASN A CA 1
ATOM 1483 C C . ASN A 1 182 ? 32.894 -13.056 -6.235 1.00 83.31 182 ASN A C 1
ATOM 1485 O O . ASN A 1 182 ? 33.099 -13.783 -5.262 1.00 83.31 182 ASN A O 1
ATOM 1489 N N . ILE A 1 183 ? 31.690 -12.560 -6.514 1.00 84.19 183 ILE A N 1
ATOM 1490 C CA . ILE A 1 183 ? 30.483 -12.886 -5.763 1.00 84.19 183 ILE A CA 1
ATOM 1491 C C . ILE A 1 183 ? 29.566 -13.663 -6.688 1.00 84.19 183 ILE A C 1
ATOM 1493 O O . ILE A 1 183 ? 29.298 -13.230 -7.805 1.00 84.19 183 ILE A O 1
ATOM 1497 N N . ASP A 1 184 ? 29.086 -14.800 -6.197 1.00 86.44 184 ASP A N 1
ATOM 1498 C CA . ASP A 1 184 ? 28.079 -15.588 -6.890 1.00 86.44 184 ASP A CA 1
ATOM 1499 C C . ASP A 1 184 ? 26.839 -14.732 -7.202 1.00 86.44 184 ASP A C 1
ATOM 1501 O O . ASP A 1 184 ? 26.373 -13.949 -6.365 1.00 86.44 184 ASP A O 1
ATOM 1505 N N . GLU A 1 185 ? 26.313 -14.870 -8.416 1.00 85.62 185 GLU A N 1
ATOM 1506 C CA . GLU A 1 185 ? 25.205 -14.065 -8.924 1.00 85.62 185 GLU A CA 1
ATOM 1507 C C . GLU A 1 185 ? 23.948 -14.251 -8.066 1.00 85.62 185 GLU A C 1
ATOM 1509 O O . GLU A 1 185 ? 23.253 -13.278 -7.760 1.00 85.62 185 GLU A O 1
ATOM 1514 N N . GLU A 1 186 ? 23.700 -15.475 -7.590 1.00 88.44 186 GLU A N 1
ATOM 1515 C CA . GLU A 1 186 ? 22.582 -15.769 -6.692 1.00 88.44 186 GLU A CA 1
ATOM 1516 C C . GLU A 1 186 ? 22.714 -15.002 -5.368 1.00 88.44 186 GLU A C 1
ATOM 1518 O O . GLU A 1 186 ? 21.779 -14.325 -4.925 1.00 88.44 186 GLU A O 1
ATOM 1523 N N . LEU A 1 187 ? 23.901 -15.039 -4.754 1.00 88.44 187 LEU A N 1
ATOM 1524 C CA . LEU A 1 187 ? 24.177 -14.326 -3.508 1.00 88.44 187 LEU A CA 1
ATOM 1525 C C . LEU A 1 187 ? 24.048 -12.806 -3.688 1.00 88.44 187 LEU A C 1
ATOM 1527 O O . LEU A 1 187 ? 23.498 -12.118 -2.819 1.00 88.44 187 LEU A O 1
ATOM 1531 N N . TRP A 1 188 ? 24.529 -12.272 -4.811 1.00 88.81 188 TRP A N 1
ATOM 1532 C CA . TRP A 1 188 ? 24.412 -10.855 -5.140 1.00 88.81 188 TRP A CA 1
ATOM 1533 C C . TRP A 1 188 ? 22.951 -10.423 -5.297 1.00 88.81 188 TRP A C 1
ATOM 1535 O O . TRP A 1 188 ? 22.523 -9.455 -4.660 1.00 88.81 188 TRP A O 1
ATOM 1545 N N . ASN A 1 189 ? 22.164 -11.173 -6.071 1.00 89.81 189 ASN A N 1
ATOM 1546 C CA . ASN A 1 189 ? 20.747 -10.892 -6.295 1.00 89.81 189 ASN A CA 1
ATOM 1547 C C . ASN A 1 189 ? 19.946 -10.973 -4.990 1.00 89.81 189 ASN A C 1
ATOM 1549 O O . ASN A 1 189 ? 19.209 -10.040 -4.662 1.00 89.81 189 ASN A O 1
ATOM 1553 N N . LYS A 1 190 ? 20.182 -12.001 -4.167 1.00 92.88 190 LYS A N 1
ATOM 1554 C CA . LYS A 1 190 ? 19.559 -12.134 -2.841 1.00 92.88 190 LYS A CA 1
ATOM 1555 C C . LYS A 1 190 ? 19.901 -10.963 -1.917 1.00 92.88 190 LYS A C 1
ATOM 1557 O O . LYS A 1 190 ? 19.048 -10.465 -1.174 1.00 92.88 190 LYS A O 1
ATOM 1562 N N . THR A 1 191 ? 21.145 -10.489 -1.965 1.00 91.06 191 THR A N 1
ATOM 1563 C CA . THR A 1 191 ? 21.580 -9.329 -1.174 1.00 91.06 191 THR A CA 1
ATOM 1564 C C . THR A 1 191 ? 20.905 -8.046 -1.661 1.00 91.06 191 THR A C 1
ATOM 1566 O O . THR A 1 191 ? 20.411 -7.261 -0.846 1.00 91.06 191 THR A O 1
ATOM 1569 N N . LEU A 1 192 ? 20.815 -7.843 -2.979 1.00 90.88 192 LEU A N 1
ATOM 1570 C CA . LEU A 1 192 ? 20.099 -6.714 -3.573 1.00 90.88 192 LEU A CA 1
ATOM 1571 C C . LEU A 1 192 ? 18.615 -6.715 -3.192 1.00 90.88 192 LEU A C 1
ATOM 1573 O O . LEU A 1 192 ? 18.085 -5.673 -2.812 1.00 90.88 192 LEU A O 1
ATOM 1577 N N . GLU A 1 193 ? 17.935 -7.856 -3.247 1.00 92.12 193 GLU A N 1
ATOM 1578 C CA . GLU A 1 193 ? 16.528 -7.968 -2.844 1.00 92.12 193 GLU A CA 1
ATOM 1579 C C . GLU A 1 193 ? 16.326 -7.676 -1.356 1.00 92.12 193 GLU A C 1
ATOM 1581 O O . GLU A 1 193 ? 15.403 -6.945 -0.971 1.00 92.12 193 GLU A O 1
ATOM 1586 N N . THR A 1 194 ? 17.236 -8.174 -0.519 1.00 94.06 194 THR A N 1
ATOM 1587 C CA . THR A 1 194 ? 17.229 -7.921 0.924 1.00 94.06 194 THR A CA 1
ATOM 1588 C C . THR A 1 194 ? 17.392 -6.428 1.220 1.00 94.06 194 THR A C 1
ATOM 1590 O O . THR A 1 194 ? 16.590 -5.840 1.952 1.00 94.06 194 THR A O 1
ATOM 1593 N N . GLU A 1 195 ? 18.390 -5.769 0.626 1.00 93.25 195 GLU A N 1
ATOM 1594 C CA . GLU A 1 195 ? 18.618 -4.335 0.837 1.00 93.25 195 GLU A CA 1
ATOM 1595 C C . GLU A 1 195 ? 17.531 -3.462 0.204 1.00 93.25 195 GLU A C 1
ATOM 1597 O O . GLU A 1 195 ? 17.167 -2.427 0.772 1.00 93.25 195 GLU A O 1
ATOM 1602 N N . ARG A 1 196 ? 16.949 -3.884 -0.925 1.00 92.12 196 ARG A N 1
ATOM 1603 C CA . ARG A 1 196 ? 15.789 -3.215 -1.525 1.00 92.12 196 ARG A CA 1
ATOM 1604 C C . ARG A 1 196 ? 14.617 -3.244 -0.554 1.00 92.12 196 ARG A C 1
ATOM 1606 O O . ARG A 1 196 ? 14.043 -2.193 -0.281 1.00 92.12 196 ARG A O 1
ATOM 1613 N N . SER A 1 197 ? 14.315 -4.407 0.017 1.00 92.12 197 SER A N 1
ATOM 1614 C CA . SER A 1 197 ? 13.235 -4.568 0.994 1.00 92.12 197 SER A CA 1
ATOM 1615 C C . SER A 1 197 ? 13.451 -3.689 2.229 1.00 92.12 197 SER A C 1
ATOM 1617 O O . SER A 1 197 ? 12.535 -2.984 2.656 1.00 92.12 197 SER A O 1
ATOM 1619 N N . LYS A 1 198 ? 14.681 -3.626 2.758 1.00 93.56 198 LYS A N 1
ATOM 1620 C CA . LYS A 1 198 ? 15.025 -2.720 3.870 1.00 93.56 198 LYS A CA 1
ATOM 1621 C C . LYS A 1 198 ? 14.826 -1.247 3.504 1.00 93.56 198 LYS A C 1
ATOM 1623 O O . LYS A 1 198 ? 14.283 -0.487 4.303 1.00 93.56 198 LYS A O 1
ATOM 1628 N N . LEU A 1 199 ? 15.247 -0.827 2.309 1.00 91.69 199 LEU A N 1
ATOM 1629 C CA . LEU A 1 199 ? 15.065 0.551 1.845 1.00 91.69 199 LEU A CA 1
ATOM 1630 C C . LEU A 1 199 ? 13.590 0.921 1.675 1.00 91.69 199 LEU A C 1
ATOM 1632 O O . LEU A 1 199 ? 13.201 2.009 2.092 1.00 91.69 199 LEU A O 1
ATOM 1636 N N . VAL A 1 200 ? 12.772 0.015 1.137 1.00 91.12 200 VAL A N 1
ATOM 1637 C CA . VAL A 1 200 ? 11.316 0.194 1.047 1.00 91.12 200 VAL A CA 1
ATOM 1638 C C . VAL A 1 200 ? 10.715 0.407 2.438 1.00 91.12 200 VAL A C 1
ATOM 1640 O O . VAL A 1 200 ? 9.962 1.355 2.638 1.00 91.12 200 VAL A O 1
ATOM 1643 N N . GLN A 1 201 ? 11.111 -0.393 3.433 1.00 91.31 201 GLN A N 1
ATOM 1644 C CA . GLN A 1 201 ? 10.647 -0.229 4.818 1.00 91.31 201 GLN A CA 1
ATOM 1645 C C . GLN A 1 201 ? 11.076 1.110 5.438 1.00 91.31 201 GLN A C 1
ATOM 1647 O O . GLN A 1 201 ? 10.301 1.751 6.150 1.00 91.31 201 GLN A O 1
ATOM 1652 N N . ILE A 1 202 ? 12.299 1.568 5.157 1.00 92.19 202 ILE A N 1
ATOM 1653 C CA . ILE A 1 202 ? 12.784 2.884 5.602 1.00 92.19 202 ILE A CA 1
ATOM 1654 C C . ILE A 1 202 ? 11.956 4.006 4.966 1.00 92.19 202 ILE A C 1
ATOM 1656 O O . ILE A 1 202 ? 11.519 4.923 5.665 1.00 92.19 202 ILE A O 1
ATOM 1660 N N . ASN A 1 203 ? 11.728 3.934 3.656 1.00 92.19 203 ASN A N 1
ATOM 1661 C CA . ASN A 1 203 ? 10.950 4.926 2.924 1.00 92.19 203 ASN A CA 1
ATOM 1662 C C . ASN A 1 203 ? 9.493 4.961 3.402 1.00 92.19 203 ASN A C 1
ATOM 1664 O O . ASN A 1 203 ? 8.957 6.042 3.629 1.00 92.19 203 ASN A O 1
ATOM 1668 N N . LEU A 1 204 ? 8.884 3.795 3.638 1.00 90.81 204 LEU A N 1
ATOM 1669 C CA . LEU A 1 204 ? 7.540 3.666 4.197 1.00 90.81 204 LEU A CA 1
ATOM 1670 C C . LEU A 1 204 ? 7.433 4.362 5.559 1.00 90.81 204 LEU A C 1
ATOM 1672 O O . LEU A 1 204 ? 6.559 5.205 5.758 1.00 90.81 204 LEU A O 1
ATOM 1676 N N . LYS A 1 205 ? 8.359 4.073 6.484 1.00 90.81 205 LYS A N 1
ATOM 1677 C CA . LYS A 1 205 ? 8.398 4.719 7.807 1.00 90.81 205 LYS A CA 1
ATOM 1678 C C . LYS A 1 205 ? 8.555 6.235 7.702 1.00 90.81 205 LYS A C 1
ATOM 1680 O O . LYS A 1 205 ? 7.865 6.965 8.412 1.00 90.81 205 LYS A O 1
ATOM 1685 N N . ARG A 1 206 ? 9.434 6.710 6.812 1.00 90.75 206 ARG A N 1
ATOM 1686 C CA . ARG A 1 206 ? 9.612 8.146 6.554 1.00 90.75 206 ARG A CA 1
ATOM 1687 C C . ARG A 1 206 ? 8.318 8.775 6.037 1.00 90.75 206 ARG A C 1
ATOM 1689 O O . ARG A 1 206 ? 7.900 9.795 6.571 1.00 90.75 206 ARG A O 1
ATOM 1696 N N . PHE A 1 207 ? 7.667 8.152 5.059 1.00 88.94 207 PHE A N 1
ATOM 1697 C CA . PHE A 1 207 ? 6.432 8.667 4.473 1.00 88.94 207 PHE A CA 1
ATOM 1698 C C . PHE A 1 207 ? 5.274 8.712 5.485 1.00 88.94 207 PHE A C 1
ATOM 1700 O O . PHE A 1 207 ? 4.553 9.704 5.558 1.00 88.94 207 PHE A O 1
ATOM 1707 N N . ILE A 1 208 ? 5.139 7.696 6.345 1.00 86.38 208 ILE A N 1
ATOM 1708 C CA . ILE A 1 208 ? 4.184 7.724 7.467 1.00 86.38 208 ILE A CA 1
ATOM 1709 C C . ILE A 1 208 ? 4.480 8.903 8.410 1.00 86.38 208 ILE A C 1
ATOM 1711 O O . ILE A 1 208 ? 3.555 9.542 8.912 1.00 86.38 208 ILE A O 1
ATOM 1715 N N . GLY A 1 209 ? 5.759 9.204 8.655 1.00 85.38 209 GLY A N 1
ATOM 1716 C CA . GLY A 1 209 ? 6.177 10.397 9.394 1.00 85.38 209 GLY A CA 1
ATOM 1717 C C . GLY A 1 209 ? 5.720 11.692 8.717 1.00 85.38 209 GLY A C 1
ATOM 1718 O O . GLY A 1 209 ? 5.107 12.533 9.370 1.00 85.38 209 GLY A O 1
ATOM 1719 N N . GLU A 1 210 ? 5.933 11.810 7.403 1.00 87.38 210 GLU A N 1
ATOM 1720 C CA . GLU A 1 210 ? 5.483 12.956 6.598 1.00 87.38 210 GLU A CA 1
ATOM 1721 C C . GLU A 1 210 ? 3.960 13.149 6.655 1.00 87.38 210 GLU A C 1
ATOM 1723 O O . GLU A 1 210 ? 3.503 14.282 6.703 1.00 87.38 210 GLU A O 1
ATOM 1728 N N . LEU A 1 211 ? 3.157 12.081 6.684 1.00 82.44 211 LEU A N 1
ATOM 1729 C CA . LEU A 1 211 ? 1.697 12.200 6.808 1.00 82.44 211 LEU A CA 1
ATOM 1730 C C . LEU A 1 211 ? 1.251 12.735 8.175 1.00 82.44 211 LEU A C 1
ATOM 1732 O O . LEU A 1 211 ? 0.229 13.420 8.284 1.00 82.44 211 LEU A O 1
ATOM 1736 N N . LYS A 1 212 ? 1.999 12.431 9.240 1.00 80.50 212 LYS A N 1
ATOM 1737 C CA . LYS A 1 212 ? 1.691 12.932 10.586 1.00 80.50 212 LYS A CA 1
ATOM 1738 C C . LYS A 1 212 ? 1.977 14.423 10.710 1.00 80.50 212 LYS A C 1
ATOM 1740 O O . LYS A 1 212 ? 1.212 15.111 11.391 1.00 80.50 212 LYS A O 1
ATOM 1745 N N . ASP A 1 213 ? 3.002 14.917 10.025 1.00 82.50 213 ASP A N 1
ATOM 1746 C CA . ASP A 1 213 ? 3.360 16.332 10.001 1.00 82.50 213 ASP A CA 1
ATOM 1747 C C . ASP A 1 213 ? 2.266 17.175 9.322 1.00 82.50 213 ASP A C 1
ATOM 1749 O O . ASP A 1 213 ? 1.892 16.947 8.172 1.00 82.50 213 ASP A O 1
ATOM 1753 N N . LYS A 1 214 ? 1.738 18.167 10.053 1.00 74.12 214 LYS A N 1
ATOM 1754 C CA . LYS A 1 214 ? 0.677 19.068 9.576 1.00 74.12 214 LYS A CA 1
ATOM 1755 C C . LYS A 1 214 ? 1.133 19.984 8.438 1.00 74.12 214 LYS A C 1
ATOM 1757 O O . LYS A 1 214 ? 0.285 20.440 7.680 1.00 74.12 214 LYS A O 1
ATOM 1762 N N . THR A 1 215 ? 2.431 20.249 8.335 1.00 76.94 215 THR A N 1
ATOM 1763 C CA . THR A 1 215 ? 3.022 21.161 7.342 1.00 76.94 215 THR A CA 1
ATOM 1764 C C . THR A 1 215 ? 3.431 20.456 6.050 1.00 76.94 215 THR A C 1
ATOM 1766 O O . THR A 1 215 ? 3.707 21.100 5.039 1.00 76.94 215 THR A O 1
ATOM 1769 N N . SER A 1 216 ? 3.436 19.123 6.057 1.00 80.75 216 SER A N 1
ATOM 1770 C CA . SER A 1 216 ? 3.870 18.322 4.923 1.00 80.75 216 SER A CA 1
ATOM 1771 C C . SER A 1 216 ? 2.850 18.317 3.787 1.00 80.75 216 SER A C 1
ATOM 1773 O O . SER A 1 216 ? 1.665 18.027 3.976 1.00 80.75 216 SER A O 1
ATOM 1775 N N . GLN A 1 217 ? 3.347 18.495 2.563 1.00 78.62 217 GLN A N 1
ATOM 1776 C CA . GLN A 1 217 ? 2.575 18.289 1.336 1.00 78.62 217 GLN A CA 1
ATOM 1777 C C . GLN A 1 217 ? 2.086 16.838 1.184 1.00 78.62 217 GLN A C 1
ATOM 1779 O O . GLN A 1 217 ? 1.154 16.584 0.435 1.00 78.62 217 GLN A O 1
ATOM 1784 N N . ALA A 1 218 ? 2.646 15.863 1.912 1.00 76.81 218 ALA A N 1
ATOM 1785 C CA . ALA A 1 218 ? 2.152 14.485 1.870 1.00 76.81 218 ALA A CA 1
ATOM 1786 C C . ALA A 1 218 ? 0.686 14.372 2.325 1.00 76.81 218 ALA A C 1
ATOM 1788 O O . ALA A 1 218 ? -0.041 13.512 1.832 1.00 76.81 218 ALA A O 1
ATOM 1789 N N . ARG A 1 219 ? 0.225 15.257 3.221 1.00 75.56 219 ARG A N 1
ATOM 1790 C CA . ARG A 1 219 ? -1.169 15.271 3.686 1.00 75.56 219 ARG A CA 1
ATOM 1791 C C . ARG A 1 219 ? -2.170 15.651 2.606 1.00 75.56 219 ARG A C 1
ATOM 1793 O O . ARG A 1 219 ? -3.323 15.249 2.696 1.00 75.56 219 ARG A O 1
ATOM 1800 N N . THR A 1 220 ? -1.760 16.420 1.599 1.00 81.44 220 THR A N 1
ATOM 1801 C CA . THR A 1 220 ? -2.675 16.819 0.523 1.00 81.44 220 THR A CA 1
ATOM 1802 C C . THR A 1 220 ? -2.925 15.681 -0.465 1.00 81.44 220 THR A C 1
ATOM 1804 O O . THR A 1 220 ? -3.937 15.711 -1.160 1.00 81.44 220 THR A O 1
ATOM 1807 N N . LEU A 1 221 ? -2.061 14.655 -0.471 1.00 85.38 221 LEU A N 1
ATOM 1808 C CA . LEU A 1 221 ? -2.192 13.468 -1.322 1.00 85.38 221 LEU A CA 1
ATOM 1809 C C . LEU A 1 221 ? -3.362 12.568 -0.904 1.00 85.38 221 LEU A C 1
ATOM 1811 O O . LEU A 1 221 ? -3.931 11.875 -1.743 1.00 85.38 221 LEU A O 1
ATOM 1815 N N . LEU A 1 222 ? -3.718 12.561 0.385 1.00 87.19 222 LEU A N 1
ATOM 1816 C CA . LEU A 1 222 ? -4.783 11.727 0.942 1.00 87.19 222 LEU A CA 1
ATOM 1817 C C . LEU A 1 222 ? -5.723 12.588 1.788 1.00 87.19 222 LEU A C 1
ATOM 1819 O O . LEU A 1 222 ? -5.401 12.961 2.916 1.00 87.19 222 LEU A O 1
ATOM 1823 N N . LYS A 1 223 ? -6.918 12.871 1.270 1.00 88.06 223 LYS A N 1
ATOM 1824 C CA . LYS A 1 223 ? -7.968 13.553 2.032 1.00 88.06 223 LYS A CA 1
ATOM 1825 C C . LYS A 1 223 ? -8.738 12.518 2.836 1.00 88.06 223 LYS A C 1
ATOM 1827 O O . LYS A 1 223 ? -9.406 11.665 2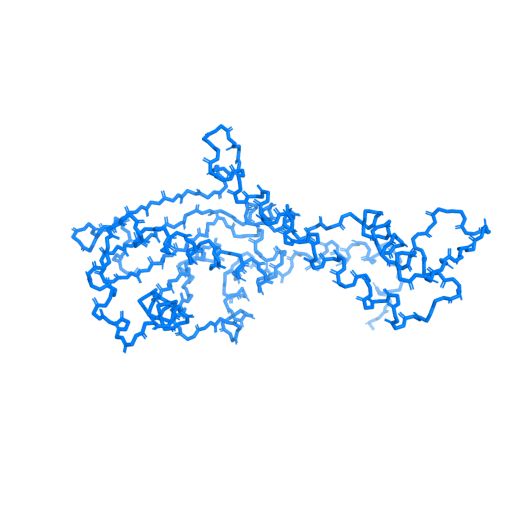.262 1.00 88.06 223 LYS A O 1
ATOM 1832 N N . VAL A 1 224 ? -8.646 12.585 4.159 1.00 87.94 224 VAL A N 1
ATOM 1833 C CA . VAL A 1 224 ? -9.253 11.593 5.054 1.00 87.94 224 VAL A CA 1
ATOM 1834 C C . VAL A 1 224 ? -10.425 12.209 5.809 1.00 87.94 224 VAL A C 1
ATOM 1836 O O . VAL A 1 224 ? -10.288 13.277 6.404 1.00 87.94 224 VAL A O 1
ATOM 1839 N N . LYS A 1 225 ? -11.573 11.530 5.794 1.00 88.75 225 LYS A N 1
ATOM 1840 C CA . LYS A 1 225 ? -12.779 11.910 6.531 1.00 88.75 225 LYS A CA 1
ATOM 1841 C C . LYS A 1 225 ? -13.281 10.728 7.356 1.00 88.75 225 LYS A C 1
ATOM 1843 O O . LYS A 1 225 ? -13.570 9.665 6.812 1.00 88.75 225 LYS A O 1
ATOM 1848 N N . GLU A 1 226 ? -13.401 10.934 8.661 1.00 89.50 226 GLU A N 1
ATOM 1849 C CA . GLU A 1 226 ? -14.054 9.997 9.578 1.00 89.50 226 GLU A CA 1
ATOM 1850 C C . GLU A 1 226 ? -15.567 10.251 9.584 1.00 89.50 226 GLU A C 1
ATOM 1852 O O . GLU A 1 226 ? -16.006 11.396 9.450 1.00 89.50 226 GLU A O 1
ATOM 1857 N N . TYR A 1 227 ? -16.362 9.193 9.716 1.00 87.31 227 TYR A N 1
ATOM 1858 C CA . TYR A 1 227 ? -17.811 9.284 9.871 1.00 87.31 227 TYR A CA 1
ATOM 1859 C C . TYR A 1 227 ? -18.326 8.179 10.798 1.00 87.31 227 TYR A C 1
ATOM 1861 O O . TYR A 1 227 ? -17.718 7.115 10.921 1.00 87.31 227 TYR A O 1
ATOM 1869 N N . THR A 1 228 ? -19.449 8.425 11.466 1.00 83.62 228 THR A N 1
ATOM 1870 C CA . THR A 1 228 ? -20.138 7.420 12.286 1.00 83.62 228 THR A CA 1
ATOM 1871 C C . THR A 1 228 ? -21.318 6.834 11.509 1.00 83.62 228 THR A C 1
ATOM 1873 O O . THR A 1 228 ? -21.765 7.410 10.523 1.00 83.62 228 THR A O 1
ATOM 1876 N N . LYS A 1 229 ? -21.854 5.677 11.919 1.00 62.88 229 LYS A N 1
ATOM 1877 C CA . LYS A 1 229 ? -23.017 5.059 11.245 1.00 62.88 229 LYS A CA 1
ATOM 1878 C C . LYS A 1 229 ? -24.273 5.949 11.239 1.00 62.88 229 LYS A C 1
ATOM 1880 O O . LYS A 1 229 ? -25.121 5.760 10.376 1.00 62.88 229 LYS A O 1
ATOM 1885 N N . THR A 1 230 ? -24.385 6.883 12.183 1.00 56.47 230 THR A N 1
ATOM 1886 C CA . THR A 1 230 ? -25.457 7.890 12.251 1.00 56.47 230 THR A CA 1
ATOM 1887 C C . THR A 1 230 ? -25.251 9.046 11.270 1.00 56.47 230 THR A C 1
ATOM 1889 O O . THR A 1 230 ? -26.210 9.731 10.934 1.00 56.47 230 THR A O 1
ATOM 1892 N N . ASP A 1 231 ? -24.034 9.201 10.742 1.00 48.38 231 ASP A N 1
ATOM 1893 C CA . ASP A 1 231 ? -23.678 10.161 9.703 1.00 48.38 231 ASP A CA 1
ATOM 1894 C C . ASP A 1 231 ? -23.503 9.421 8.370 1.00 48.38 231 ASP A C 1
ATOM 1896 O O . ASP A 1 231 ? -22.386 9.117 7.943 1.00 48.38 231 ASP A O 1
ATOM 1900 N N . THR A 1 232 ? -24.597 9.090 7.680 1.00 44.06 232 THR A N 1
ATOM 1901 C CA . THR A 1 232 ? -24.485 8.663 6.275 1.00 44.06 232 THR A CA 1
ATOM 1902 C C . THR A 1 232 ? -23.763 9.761 5.485 1.00 44.06 232 THR A C 1
ATOM 1904 O O . THR A 1 232 ? -24.249 10.895 5.447 1.00 44.06 232 THR A O 1
ATOM 1907 N N . PRO A 1 233 ? -22.610 9.483 4.848 1.00 43.66 233 PRO A N 1
ATOM 1908 C CA . PRO A 1 233 ? -21.939 10.490 4.045 1.00 43.66 233 PRO A CA 1
ATOM 1909 C C . PRO A 1 233 ? -22.817 10.828 2.828 1.00 43.66 233 PRO A C 1
ATOM 1911 O O . PRO A 1 233 ? -23.361 9.906 2.203 1.00 43.66 233 PRO A O 1
ATOM 1914 N N . PRO A 1 234 ? -22.947 12.116 2.451 1.00 38.56 234 PRO A N 1
ATOM 1915 C CA . PRO A 1 234 ? -23.678 12.490 1.247 1.00 38.56 234 PRO A CA 1
ATOM 1916 C C . PRO A 1 234 ? -23.004 11.815 0.043 1.00 38.56 234 PRO A C 1
ATOM 1918 O O . PRO A 1 234 ? -21.807 12.001 -0.183 1.00 38.56 234 PRO A O 1
ATOM 1921 N N . GLY A 1 235 ? -23.759 10.980 -0.681 1.00 47.69 235 GLY A N 1
ATOM 1922 C CA . GLY A 1 235 ? -23.287 10.260 -1.873 1.00 47.69 235 GLY A CA 1
ATOM 1923 C C . GLY A 1 235 ? -23.079 8.744 -1.735 1.00 47.69 235 GLY A C 1
ATOM 1924 O O . GLY A 1 235 ? -22.299 8.183 -2.497 1.00 47.69 235 GLY A O 1
ATOM 1925 N N . THR A 1 236 ? -23.733 8.068 -0.779 1.00 47.56 236 THR A N 1
ATOM 1926 C CA . THR A 1 236 ? -23.758 6.583 -0.698 1.00 47.56 236 THR A CA 1
ATOM 1927 C C . THR A 1 236 ? -25.107 5.942 -1.039 1.00 47.56 236 THR A C 1
ATOM 1929 O O . THR A 1 236 ? -25.255 4.728 -0.912 1.00 47.56 236 THR A O 1
ATOM 1932 N N . SER A 1 237 ? -26.076 6.721 -1.517 1.00 38.31 237 SER A N 1
ATOM 1933 C CA . SER A 1 237 ? -27.285 6.190 -2.146 1.00 38.31 237 SER A CA 1
ATOM 1934 C C . SER A 1 237 ? -27.036 5.954 -3.640 1.00 38.31 237 SER A C 1
ATOM 1936 O O . SER A 1 237 ? -26.804 6.929 -4.358 1.00 38.31 237 SER A O 1
ATOM 1938 N N . LEU A 1 238 ? -27.168 4.679 -4.040 1.00 33.97 238 LEU A N 1
ATOM 1939 C CA . LEU A 1 238 ? -26.988 4.054 -5.366 1.00 33.97 238 LEU A CA 1
ATOM 1940 C C . LEU A 1 238 ? -25.553 3.590 -5.676 1.00 33.97 238 LEU A C 1
ATOM 1942 O O . LEU A 1 238 ? -24.645 4.425 -5.873 1.00 33.97 238 LEU A O 1
#

Nearest PDB structures (foldseek):
  4biu-assembly3_F  TM=1.818E-01  e=2.625E+00  Escherichia coli K-12
  4biu-assembly1_D  TM=2.040E-01  e=4.392E+00  Escherichia coli K-12
  4biu-assembly3_E  TM=1.607E-01  e=5.521E+00  Escherichia coli K-12